Protein AF-A0A8S3DXM1-F1 (afdb_monomer_lite)

Foldseek 3Di:
DVVVVVVVVVVVCVVVVVLVVVCVVCVVPLLCLVVVVVVVVVVCVVCCCVPVCVVPPDDDPDDVVLVVVLVVLVVVLSVLLSVLSVLPDPSVLLVLLLVLLLVLLVVCCCVPVVDDDDPVSVVVNVVSVVVNVVVVVVRVVVLVVVVVVCVPDDPDPDPSVVSVVVSVVSSVVSSNSSSVSVVSVVD

pLDDT: mean 77.17, std 11.01, range [42.62, 92.31]

Secondary structure (DSSP, 8-state):
-HHHHHHHHHHHHHHHHHHHHHHHHHTT-GGGHHHHHHHHHHHHHHHHHHHTSGGGTS---S-HHHHHHHHHHHHHHHHHHHHHHTTT--HHHHHHHHHTHHHHHHHHHHHHS-PPPPHHHHHHHHHHHHHHHHHHHHHHHHHHHHHHHHTTT------HHHHHHHHHHHHHHHHHHHHHHHHHHH-

Sequence (187 aa):
MNRILHTVALIFIGCCSNVVFLELIIKPYPGSGNIVTFAQFVFIAIEGFINYYKWGSAQRNVPMKSYGVLVFMFFLVSVINNYALNFNIPMPLHMIFRSGSLIANLILGMILLKKRYSFRQIFSVVLITFGIILATYASSQSLNKQKETNKIRSNEMEPDFFKWLIGIGMLIFALLVSALMGIYQEK

Organism: NCBI:txid392030

InterPro domains:
  IPR013657 HUT1 [PF08449] (4-187)
  IPR013657 HUT1 [PTHR10778] (9-187)
  IPR037185 Multidrug transporter EmrE superfamily [SSF103481] (62-139)

Structure (mmCIF, N/CA/C/O backbone):
data_AF-A0A8S3DXM1-F1
#
_entry.id   AF-A0A8S3DXM1-F1
#
loop_
_atom_site.group_PDB
_atom_site.id
_atom_site.type_symbol
_atom_site.label_atom_id
_atom_site.label_alt_id
_atom_site.label_comp_id
_atom_site.label_asym_id
_atom_site.label_entity_id
_atom_site.label_seq_id
_atom_site.pdbx_PDB_ins_code
_atom_site.Cartn_x
_atom_site.Cartn_y
_atom_site.Cartn_z
_atom_site.occupancy
_atom_site.B_iso_or_equiv
_atom_site.auth_seq_id
_atom_site.auth_comp_id
_atom_site.auth_asym_id
_atom_site.auth_atom_id
_atom_site.pdbx_PDB_model_num
ATOM 1 N N . MET A 1 1 ? 5.088 -17.228 25.263 1.00 64.31 1 MET A N 1
ATOM 2 C CA . MET A 1 1 ? 6.041 -17.213 24.130 1.00 64.31 1 MET A CA 1
ATOM 3 C C . MET A 1 1 ? 5.554 -18.051 22.942 1.00 64.31 1 MET A C 1
ATOM 5 O O . MET A 1 1 ? 5.372 -17.476 21.878 1.00 64.31 1 MET A O 1
ATOM 9 N N . ASN A 1 2 ? 5.218 -19.341 23.112 1.00 81.38 2 ASN A N 1
ATOM 10 C CA . ASN A 1 2 ? 4.787 -20.221 22.000 1.00 81.38 2 ASN A CA 1
ATOM 11 C C . ASN A 1 2 ? 3.564 -19.735 21.200 1.00 81.38 2 ASN A C 1
ATOM 13 O O . ASN A 1 2 ? 3.558 -19.857 19.981 1.00 81.38 2 ASN A O 1
ATOM 17 N N . ARG A 1 3 ? 2.551 -19.130 21.840 1.00 86.44 3 ARG A N 1
ATOM 18 C CA . ARG A 1 3 ? 1.386 -18.583 21.114 1.00 86.44 3 ARG A CA 1
ATOM 19 C C . ARG A 1 3 ? 1.745 -17.417 20.189 1.00 86.44 3 ARG A C 1
ATOM 21 O O . ARG A 1 3 ? 1.203 -17.330 19.099 1.00 86.44 3 ARG A O 1
ATOM 28 N N . ILE A 1 4 ? 2.675 -16.555 20.605 1.00 89.00 4 ILE A N 1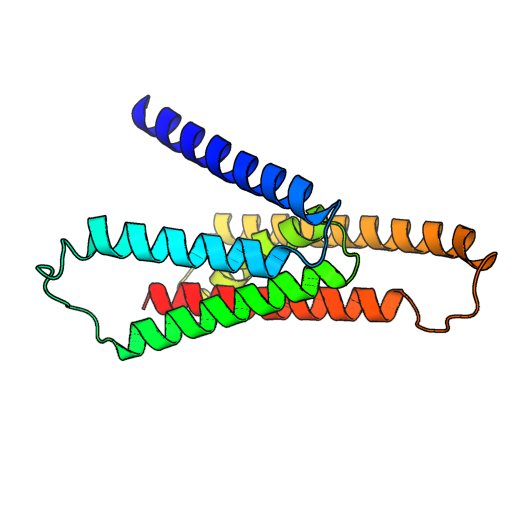
ATOM 29 C CA . ILE A 1 4 ? 3.108 -15.406 19.797 1.00 89.00 4 ILE A CA 1
ATOM 30 C C . ILE A 1 4 ? 3.872 -15.905 18.571 1.00 89.00 4 ILE A C 1
ATOM 32 O O . ILE A 1 4 ? 3.580 -15.476 17.461 1.00 89.00 4 ILE A O 1
ATOM 36 N N . LEU A 1 5 ? 4.788 -16.860 18.763 1.00 90.12 5 LEU A N 1
ATOM 37 C CA . LEU A 1 5 ? 5.536 -17.466 17.662 1.00 90.12 5 LEU A CA 1
ATOM 38 C C . LEU A 1 5 ? 4.597 -18.128 16.644 1.00 90.12 5 LEU A C 1
ATOM 40 O O . LEU A 1 5 ? 4.759 -17.926 15.446 1.00 90.12 5 LEU A O 1
ATOM 44 N N . HIS A 1 6 ? 3.582 -18.855 17.118 1.00 89.19 6 HIS A N 1
ATOM 45 C CA . HIS A 1 6 ? 2.606 -19.512 16.251 1.00 89.19 6 HIS A CA 1
ATOM 46 C C . HIS A 1 6 ? 1.772 -18.507 15.443 1.00 89.19 6 HIS A C 1
ATOM 48 O O . HIS A 1 6 ? 1.598 -18.677 14.239 1.00 89.19 6 HIS A O 1
ATOM 54 N N . THR A 1 7 ? 1.304 -17.422 16.070 1.00 90.12 7 THR A N 1
ATOM 55 C CA . THR A 1 7 ? 0.570 -16.358 15.369 1.00 90.12 7 THR A CA 1
ATOM 56 C C . THR A 1 7 ? 1.444 -15.660 14.330 1.00 90.12 7 THR A C 1
ATOM 58 O O . THR A 1 7 ? 1.002 -15.449 13.205 1.00 90.12 7 THR A O 1
ATOM 61 N N . VAL A 1 8 ? 2.695 -15.338 14.670 1.00 91.00 8 VAL A N 1
ATOM 62 C CA . VAL A 1 8 ? 3.632 -14.701 13.731 1.00 91.00 8 VAL A CA 1
ATOM 63 C C . VAL A 1 8 ? 3.934 -15.626 12.551 1.00 91.00 8 VAL A C 1
ATOM 65 O O . VAL A 1 8 ? 3.896 -15.173 11.409 1.00 91.00 8 VAL A O 1
ATOM 68 N N . ALA A 1 9 ? 4.164 -16.918 12.803 1.00 91.62 9 ALA A N 1
ATOM 69 C CA . ALA A 1 9 ? 4.409 -17.901 11.753 1.00 91.62 9 ALA A CA 1
ATOM 70 C C . ALA A 1 9 ? 3.208 -18.038 10.805 1.00 91.62 9 ALA A C 1
ATOM 72 O O . ALA A 1 9 ? 3.382 -17.972 9.591 1.00 91.62 9 ALA A O 1
ATOM 73 N N . LEU A 1 10 ? 1.987 -18.151 11.342 1.00 89.88 10 LEU A N 1
ATOM 74 C CA . LEU A 1 10 ? 0.766 -18.233 10.535 1.00 89.88 10 LEU A CA 1
ATOM 75 C C . LEU A 1 10 ? 0.549 -16.981 9.675 1.00 89.88 10 LEU A C 1
ATOM 77 O O . LEU A 1 10 ? 0.216 -17.105 8.498 1.00 89.88 10 LEU A O 1
ATOM 81 N N . ILE A 1 11 ? 0.772 -15.786 10.234 1.00 90.88 11 ILE A N 1
ATOM 82 C CA . ILE A 1 11 ? 0.647 -14.526 9.486 1.00 90.88 11 ILE A CA 1
ATOM 83 C C . ILE A 1 11 ? 1.680 -14.473 8.361 1.00 90.88 11 ILE A C 1
ATOM 85 O O . ILE A 1 11 ? 1.334 -14.145 7.229 1.00 90.88 11 ILE A O 1
ATOM 89 N N . PHE A 1 12 ? 2.939 -14.807 8.650 1.00 89.06 12 PHE A N 1
ATOM 90 C CA . PHE A 1 12 ? 4.006 -14.735 7.657 1.00 89.06 12 PHE A CA 1
ATOM 91 C C . PHE A 1 12 ? 3.769 -15.727 6.513 1.00 89.06 12 PHE A C 1
ATOM 93 O O . PHE A 1 12 ? 3.801 -15.343 5.347 1.00 89.06 12 PHE A O 1
ATOM 100 N N . ILE A 1 13 ? 3.431 -16.979 6.842 1.00 92.31 13 ILE A N 1
ATOM 101 C CA . ILE A 1 13 ? 3.120 -18.019 5.855 1.00 92.31 13 ILE A CA 1
ATOM 102 C C . ILE A 1 13 ? 1.906 -17.615 5.012 1.00 92.31 13 ILE A C 1
ATOM 104 O O . ILE A 1 13 ? 1.967 -17.707 3.786 1.00 92.31 13 ILE A O 1
ATOM 108 N N . GLY A 1 14 ? 0.829 -17.125 5.632 1.00 88.75 14 GLY A N 1
ATOM 109 C CA . GLY A 1 14 ? -0.379 -16.704 4.920 1.00 88.75 14 GLY A CA 1
ATOM 110 C C . GLY A 1 14 ? -0.136 -15.520 3.980 1.00 88.75 14 GLY A C 1
ATOM 111 O O . GLY A 1 14 ? -0.504 -15.575 2.806 1.00 88.75 14 GLY A O 1
ATOM 112 N N . CYS A 1 15 ? 0.534 -14.471 4.464 1.00 86.44 15 CYS A N 1
ATOM 113 C CA . CYS A 1 15 ? 0.845 -13.284 3.668 1.00 86.44 15 CYS A CA 1
ATOM 114 C C . CYS A 1 15 ? 1.780 -13.605 2.497 1.00 86.44 15 CYS A C 1
ATOM 116 O O . CYS A 1 15 ? 1.487 -13.220 1.365 1.00 86.44 15 CYS A O 1
ATOM 118 N N . CYS A 1 16 ? 2.877 -14.328 2.745 1.00 85.56 16 CYS A N 1
ATOM 119 C CA . CYS A 1 16 ? 3.830 -14.690 1.697 1.00 85.56 16 CYS A CA 1
ATOM 120 C C . CYS A 1 16 ? 3.200 -15.617 0.654 1.00 85.56 16 CYS A C 1
ATOM 122 O O . CYS A 1 16 ? 3.389 -15.396 -0.540 1.00 85.56 16 CYS A O 1
ATOM 124 N N . SER A 1 17 ? 2.403 -16.601 1.082 1.00 88.31 17 SER A N 1
ATOM 125 C CA . SER A 1 17 ? 1.718 -17.507 0.154 1.00 88.31 17 SER A CA 1
ATOM 126 C C . SER A 1 17 ? 0.752 -16.745 -0.750 1.00 88.31 17 SER A C 1
ATOM 128 O O . SER A 1 17 ? 0.805 -16.914 -1.964 1.00 88.31 17 SER A O 1
ATOM 130 N N . ASN A 1 18 ? -0.079 -15.856 -0.189 1.00 86.12 18 ASN A N 1
ATOM 131 C CA . ASN A 1 18 ? -1.023 -15.050 -0.970 1.00 86.12 18 ASN A CA 1
ATOM 132 C C . ASN A 1 18 ? -0.316 -14.243 -2.071 1.00 86.12 18 ASN A C 1
ATOM 134 O O . ASN A 1 18 ? -0.737 -14.245 -3.223 1.00 86.12 18 ASN A O 1
ATOM 138 N N . VAL A 1 19 ? 0.797 -13.596 -1.723 1.00 83.38 19 VAL A N 1
ATOM 139 C CA . VAL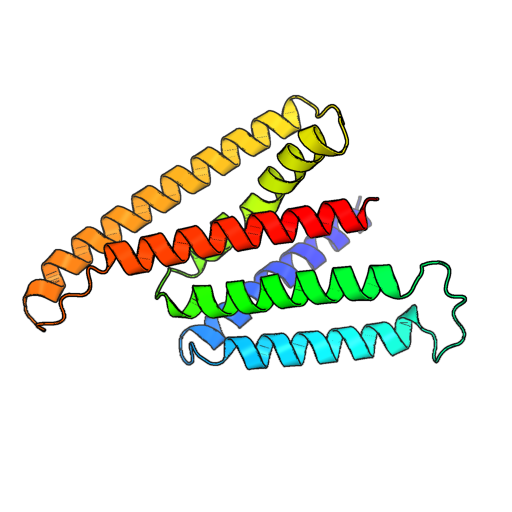 A 1 19 ? 1.595 -12.805 -2.666 1.00 83.38 19 VAL A CA 1
ATOM 140 C C . VAL A 1 19 ? 2.168 -13.668 -3.795 1.00 83.38 19 VAL A C 1
ATOM 142 O O . VAL A 1 19 ? 2.045 -13.294 -4.959 1.00 83.38 19 VAL A O 1
ATOM 145 N N . VAL A 1 20 ? 2.745 -14.827 -3.468 1.00 86.06 20 VAL A N 1
ATOM 146 C CA . VAL A 1 20 ? 3.319 -15.750 -4.462 1.00 86.06 20 VAL A CA 1
ATOM 147 C C . VAL A 1 20 ? 2.241 -16.291 -5.400 1.00 86.06 20 VAL A C 1
ATOM 149 O O . VAL A 1 20 ? 2.428 -16.289 -6.614 1.00 86.06 20 VAL A O 1
ATOM 152 N N . PHE A 1 21 ? 1.092 -16.712 -4.866 1.00 86.00 21 PHE A N 1
ATOM 153 C CA . PHE A 1 21 ? -0.029 -17.171 -5.689 1.00 86.00 21 PHE A CA 1
ATOM 154 C C . PHE A 1 21 ? -0.544 -16.069 -6.615 1.00 86.00 21 PHE A C 1
ATOM 156 O O . PHE A 1 21 ? -0.776 -16.318 -7.796 1.00 86.00 21 PHE A O 1
ATOM 163 N N . LEU A 1 22 ? -0.677 -14.846 -6.102 1.00 83.25 22 LEU A N 1
ATOM 164 C CA . LEU A 1 22 ? -1.118 -13.701 -6.887 1.00 83.25 22 LEU A CA 1
ATOM 165 C C . LEU A 1 22 ? -0.133 -13.388 -8.026 1.00 83.25 22 LEU A C 1
ATOM 167 O O . LEU A 1 22 ? -0.558 -13.183 -9.162 1.00 83.25 22 LEU A O 1
ATOM 171 N N . GLU A 1 23 ? 1.174 -13.431 -7.764 1.00 82.88 23 GLU A N 1
ATOM 172 C CA . GLU A 1 23 ? 2.199 -13.258 -8.798 1.00 82.88 23 GLU A CA 1
ATOM 173 C C . GLU A 1 23 ? 2.143 -14.365 -9.865 1.00 82.88 23 GLU A C 1
ATOM 175 O O . GLU A 1 23 ? 2.181 -14.067 -11.061 1.00 82.88 23 GLU A O 1
ATOM 180 N N . LEU A 1 24 ? 1.987 -15.629 -9.458 1.00 84.19 24 LEU A N 1
ATOM 181 C CA . LEU A 1 24 ? 1.879 -16.768 -10.377 1.00 84.19 24 LEU A CA 1
ATOM 182 C C . LEU A 1 24 ? 0.636 -16.709 -11.275 1.00 84.19 24 LEU A C 1
ATOM 184 O O . LEU A 1 24 ? 0.683 -17.218 -12.391 1.00 84.19 24 LEU A O 1
ATOM 188 N N . ILE A 1 25 ? -0.455 -16.091 -10.815 1.00 83.56 25 ILE A N 1
ATOM 189 C CA . ILE A 1 25 ? -1.699 -15.929 -11.586 1.00 83.56 25 ILE A CA 1
ATOM 190 C C . ILE A 1 25 ? -1.605 -14.742 -12.557 1.00 83.56 25 ILE A C 1
ATOM 192 O O . ILE A 1 25 ? -2.025 -14.846 -13.711 1.00 83.56 25 ILE A O 1
ATOM 196 N N . ILE A 1 26 ? -1.025 -13.622 -12.117 1.00 77.94 26 ILE A N 1
ATOM 197 C CA . ILE A 1 26 ? -0.940 -12.390 -12.918 1.00 77.94 26 ILE A CA 1
ATOM 198 C C . ILE A 1 26 ? 0.121 -12.497 -14.018 1.00 77.94 26 ILE A C 1
ATOM 200 O O . ILE A 1 26 ? -0.078 -11.957 -15.104 1.00 77.94 26 ILE A O 1
ATOM 204 N N . LYS A 1 27 ? 1.228 -13.209 -13.777 1.00 76.12 27 LYS A N 1
ATOM 205 C CA . LYS A 1 27 ? 2.318 -13.367 -14.753 1.00 76.12 27 LYS A CA 1
ATOM 206 C C . LYS A 1 27 ? 1.871 -13.970 -16.104 1.00 76.12 27 LYS A C 1
ATOM 208 O O . LYS A 1 27 ? 2.303 -13.442 -17.126 1.00 76.12 27 LYS A O 1
ATOM 213 N N . PRO A 1 28 ? 1.034 -15.028 -16.159 1.00 79.06 28 PRO A N 1
ATOM 214 C CA . PRO A 1 28 ? 0.489 -15.546 -17.416 1.00 79.06 28 PRO A CA 1
ATOM 215 C C . PRO A 1 28 ? -0.734 -14.766 -17.931 1.00 79.06 28 PRO A C 1
ATOM 217 O O . PRO A 1 28 ? -0.912 -14.667 -19.141 1.00 79.06 28 PRO A O 1
ATOM 220 N N . TYR A 1 29 ? -1.567 -14.203 -17.045 1.00 77.62 29 TYR A N 1
ATOM 221 C CA . TYR A 1 29 ? -2.807 -13.509 -17.418 1.00 77.62 29 TYR A CA 1
ATOM 222 C C . TYR A 1 29 ? -2.922 -12.146 -16.709 1.00 77.62 29 TYR A C 1
ATOM 224 O O . TYR A 1 29 ? -3.629 -12.038 -15.700 1.00 77.62 29 TYR A O 1
ATOM 232 N N . PRO A 1 30 ? -2.298 -11.072 -17.232 1.00 67.62 30 PRO A N 1
ATOM 233 C CA . PRO A 1 30 ? -2.259 -9.768 -16.558 1.00 67.62 30 PRO A CA 1
ATOM 234 C C . PRO A 1 30 ? -3.646 -9.125 -16.369 1.00 67.62 30 PRO A C 1
ATOM 236 O O . PRO A 1 30 ? -3.867 -8.395 -15.405 1.00 67.62 30 PRO A O 1
ATOM 239 N N . GLY A 1 31 ? -4.624 -9.459 -17.220 1.00 70.94 31 GLY A N 1
ATOM 240 C CA . GLY A 1 31 ? -6.011 -8.988 -17.093 1.00 70.94 31 GLY A CA 1
ATOM 241 C C . GLY A 1 31 ? -6.845 -9.686 -16.008 1.00 70.94 31 GLY A C 1
ATOM 242 O O . GLY A 1 31 ? -7.959 -9.251 -15.720 1.00 70.94 31 GLY A O 1
ATOM 243 N N . SER A 1 32 ? -6.338 -10.756 -15.388 1.00 77.12 32 SER A N 1
ATOM 244 C CA . SER A 1 32 ? -7.103 -11.562 -14.420 1.00 77.12 32 SER A CA 1
ATOM 245 C C . SER A 1 32 ? -7.249 -10.919 -13.033 1.00 77.12 32 SER A C 1
ATOM 247 O O . SER A 1 32 ? -8.112 -11.336 -12.258 1.00 77.12 32 SER A O 1
ATOM 249 N N . GLY A 1 33 ? -6.469 -9.874 -12.722 1.00 78.31 33 GLY A N 1
ATOM 250 C CA . GLY A 1 33 ? -6.443 -9.239 -11.397 1.00 78.31 33 GLY A CA 1
ATOM 251 C C . GLY A 1 33 ? -7.817 -8.780 -10.893 1.00 78.31 33 GLY A C 1
ATOM 252 O O . GLY A 1 33 ? -8.151 -9.002 -9.731 1.00 78.31 33 GLY A O 1
ATOM 253 N N . ASN A 1 34 ? -8.669 -8.245 -11.776 1.00 81.44 34 ASN A N 1
ATOM 254 C CA . ASN A 1 34 ? -10.026 -7.818 -11.412 1.00 81.44 34 ASN A CA 1
ATOM 255 C C . ASN A 1 34 ? -10.903 -8.984 -10.929 1.00 81.44 34 ASN A C 1
ATOM 257 O O . ASN A 1 34 ? -11.620 -8.847 -9.935 1.00 81.44 34 ASN A O 1
ATOM 261 N N . ILE A 1 35 ? -10.812 -10.141 -11.591 1.00 84.75 35 ILE A N 1
ATOM 262 C CA . ILE A 1 35 ? -11.579 -11.345 -11.240 1.00 84.75 35 ILE A CA 1
ATOM 263 C C . ILE A 1 35 ? -11.107 -11.885 -9.890 1.00 84.75 35 ILE A C 1
ATOM 265 O O . ILE A 1 35 ? -11.932 -12.216 -9.039 1.00 84.75 35 ILE A O 1
ATOM 269 N N . VAL A 1 36 ? -9.790 -11.904 -9.663 1.00 84.69 36 VAL A N 1
ATOM 270 C CA . VAL A 1 36 ? -9.205 -12.327 -8.382 1.00 84.69 36 VAL A CA 1
ATOM 271 C C . VAL A 1 36 ? -9.690 -11.426 -7.246 1.00 84.69 36 VAL A C 1
ATOM 273 O O . VAL A 1 36 ? -10.183 -11.928 -6.237 1.00 84.69 36 VAL A O 1
ATOM 276 N N . THR A 1 37 ? -9.633 -10.101 -7.415 1.00 84.25 37 THR A N 1
ATOM 277 C CA . THR A 1 37 ? -10.117 -9.166 -6.384 1.00 84.25 37 THR A CA 1
ATOM 278 C C . THR A 1 37 ? -11.617 -9.284 -6.138 1.00 84.25 37 THR A C 1
ATOM 280 O O . THR A 1 37 ? -12.059 -9.205 -4.994 1.00 84.25 37 THR A O 1
ATOM 283 N N . PHE A 1 38 ? -12.406 -9.530 -7.186 1.00 85.19 38 PHE A N 1
ATOM 284 C CA . PHE A 1 38 ? -13.841 -9.751 -7.052 1.00 85.19 38 PHE A CA 1
ATOM 285 C C . PHE A 1 38 ? -14.137 -11.019 -6.243 1.00 85.19 38 PHE A C 1
ATOM 287 O O . PHE A 1 38 ? -14.898 -10.967 -5.279 1.00 85.19 38 PHE A O 1
ATOM 294 N N . ALA A 1 39 ? -13.484 -12.136 -6.576 1.00 87.69 39 ALA A N 1
ATOM 295 C CA . ALA A 1 39 ? -13.616 -13.383 -5.830 1.00 87.69 39 ALA A CA 1
ATOM 296 C C . ALA A 1 39 ? -13.199 -13.210 -4.361 1.00 87.69 39 ALA A C 1
ATOM 298 O O . ALA A 1 39 ? -13.895 -13.679 -3.460 1.00 87.69 39 ALA A O 1
ATOM 299 N N . GLN A 1 40 ? -12.115 -12.469 -4.106 1.00 87.75 40 GLN A N 1
ATOM 300 C CA . GLN A 1 40 ? -11.673 -12.134 -2.754 1.00 87.75 40 GLN A CA 1
ATOM 301 C C . GLN A 1 40 ? -12.738 -11.336 -1.986 1.00 87.75 40 GLN A C 1
ATOM 303 O O . GLN A 1 40 ? -13.005 -11.638 -0.825 1.00 87.75 40 GLN A O 1
ATOM 308 N N . PHE A 1 41 ? -13.369 -10.340 -2.611 1.00 87.25 41 PHE A N 1
ATOM 309 C CA . PHE A 1 41 ? -14.426 -9.555 -1.968 1.00 87.25 41 PHE A CA 1
ATOM 310 C C . PHE A 1 41 ? -15.658 -10.390 -1.654 1.00 87.25 41 PHE A C 1
ATOM 312 O O . PHE A 1 41 ? -16.205 -10.258 -0.563 1.00 87.25 41 PHE A O 1
ATOM 319 N N . VAL A 1 42 ? -16.067 -11.268 -2.570 1.00 88.81 42 VAL A N 1
ATOM 320 C CA . VAL A 1 42 ? -17.186 -12.189 -2.341 1.00 88.81 42 VAL A CA 1
ATOM 321 C C . VAL A 1 42 ? -16.872 -13.124 -1.177 1.00 88.81 42 VAL A C 1
ATOM 323 O O . VAL A 1 42 ? -17.689 -13.261 -0.270 1.00 88.81 42 VAL A O 1
ATOM 326 N N . PHE A 1 43 ? -15.673 -13.707 -1.151 1.00 89.94 43 PHE A N 1
ATOM 327 C CA . PHE A 1 43 ? -15.255 -14.594 -0.070 1.00 89.94 43 PHE A CA 1
ATOM 328 C C . PHE A 1 43 ? -15.251 -13.879 1.290 1.00 89.94 43 PHE A C 1
ATOM 330 O O . PHE A 1 43 ? -15.858 -14.362 2.243 1.00 89.94 43 PHE A O 1
ATOM 337 N N . ILE A 1 44 ? -14.647 -12.687 1.367 1.00 87.62 44 ILE A N 1
ATOM 338 C CA . ILE A 1 44 ? -14.619 -11.876 2.594 1.00 87.62 44 ILE A CA 1
ATOM 339 C C . ILE A 1 44 ? -16.033 -11.457 3.014 1.00 87.62 44 ILE A C 1
ATOM 341 O O . ILE A 1 44 ? -16.332 -11.438 4.206 1.00 87.62 44 ILE A O 1
ATOM 345 N N . ALA A 1 45 ? -16.914 -11.130 2.066 1.00 86.00 45 ALA A N 1
ATOM 346 C CA . ALA A 1 45 ? -18.293 -10.759 2.364 1.00 86.00 45 ALA A CA 1
ATOM 347 C C . ALA A 1 45 ? -19.090 -11.935 2.947 1.00 86.00 45 ALA A C 1
ATOM 349 O O . ALA A 1 45 ? -19.817 -11.744 3.921 1.00 86.00 45 ALA A O 1
ATOM 350 N N . ILE A 1 46 ? -18.928 -13.143 2.397 1.00 87.00 46 ILE A N 1
ATOM 351 C CA . ILE A 1 46 ? -19.588 -14.359 2.892 1.00 87.00 46 ILE A CA 1
ATOM 352 C C . ILE A 1 46 ? -19.078 -14.711 4.294 1.00 87.00 46 ILE A C 1
ATOM 354 O O . ILE A 1 46 ? -19.879 -14.869 5.214 1.00 87.00 46 ILE A O 1
ATOM 358 N N . GLU A 1 47 ? -17.759 -14.763 4.482 1.00 86.31 47 GLU A N 1
ATOM 359 C CA . GLU A 1 47 ? -17.137 -15.009 5.791 1.00 86.31 47 GLU A CA 1
ATOM 360 C C . GLU A 1 47 ? -17.552 -13.955 6.826 1.00 86.31 47 GLU A C 1
ATOM 362 O O . GLU A 1 47 ? -17.939 -14.279 7.951 1.00 86.31 47 GLU A O 1
ATOM 367 N N . GLY A 1 48 ? -17.549 -12.678 6.432 1.00 82.50 48 GLY A N 1
ATOM 368 C CA . GLY A 1 48 ? -18.004 -11.567 7.262 1.00 82.50 48 GLY A CA 1
ATOM 369 C C . GLY A 1 48 ? -19.470 -11.704 7.677 1.00 82.50 48 GLY A C 1
ATOM 370 O O . GLY A 1 48 ? -19.822 -11.465 8.835 1.00 82.50 48 GLY A O 1
ATOM 371 N N . PHE A 1 49 ? -20.328 -12.138 6.754 1.00 81.56 49 PHE A N 1
ATOM 372 C CA . PHE A 1 49 ? -21.747 -12.352 7.012 1.00 81.56 49 PHE A CA 1
ATOM 373 C C . PHE A 1 49 ? -21.996 -13.523 7.974 1.00 81.56 49 PHE A C 1
ATOM 375 O O . PHE A 1 49 ? -22.781 -13.393 8.915 1.00 81.56 49 PHE A O 1
ATOM 382 N N . ILE A 1 50 ? -21.301 -14.647 7.789 1.00 81.81 50 ILE A N 1
ATOM 383 C CA . ILE A 1 50 ? -21.475 -15.843 8.623 1.00 81.81 50 ILE A CA 1
ATOM 384 C C . ILE A 1 50 ? -20.933 -15.598 10.038 1.00 81.81 50 ILE A C 1
ATOM 386 O O . ILE A 1 50 ? -21.654 -15.787 11.020 1.00 81.81 50 ILE A O 1
ATOM 390 N N . ASN A 1 51 ? -19.686 -15.131 10.155 1.00 77.81 51 ASN A N 1
ATOM 391 C CA . ASN A 1 51 ? -18.984 -15.072 11.438 1.00 77.81 51 ASN A CA 1
ATOM 392 C C . ASN A 1 51 ? -19.308 -13.822 12.266 1.00 77.81 51 ASN A C 1
ATOM 394 O O . ASN A 1 51 ? -19.505 -13.922 13.479 1.00 77.81 51 ASN A O 1
ATOM 398 N N . TYR A 1 52 ? -19.376 -12.642 11.641 1.00 72.62 52 TYR A N 1
ATOM 399 C CA . TYR A 1 52 ? -19.561 -11.383 12.374 1.00 72.62 52 TYR A CA 1
ATOM 400 C C . TYR A 1 52 ? -21.018 -10.947 12.443 1.00 72.62 52 TYR A C 1
ATOM 402 O O . TYR A 1 52 ? -21.461 -10.457 13.482 1.00 72.62 52 TYR A O 1
ATOM 410 N N . TYR A 1 53 ? -21.781 -11.139 11.364 1.00 66.06 53 TYR A N 1
ATOM 411 C CA . TYR A 1 53 ? -23.189 -10.750 11.354 1.00 66.06 53 TYR A CA 1
ATOM 412 C C . TYR A 1 53 ? -24.089 -11.773 12.069 1.00 66.06 53 TYR A C 1
ATOM 414 O O . TYR A 1 53 ? -25.228 -11.433 12.383 1.00 66.06 53 TYR A O 1
ATOM 422 N N . LYS A 1 54 ? -23.587 -12.987 12.384 1.00 68.69 54 LYS A N 1
ATOM 423 C CA . LYS A 1 54 ? -24.324 -14.088 13.046 1.00 68.69 54 LYS A CA 1
ATOM 424 C C . LYS A 1 54 ? -25.759 -14.203 12.515 1.00 68.69 54 LYS A C 1
ATOM 426 O O . LYS A 1 54 ? -26.722 -14.094 13.275 1.00 68.69 54 LYS A O 1
ATOM 431 N N . TRP A 1 55 ? -25.898 -14.317 11.193 1.00 63.34 55 TRP A N 1
ATOM 432 C CA . TRP A 1 55 ? -27.194 -14.390 10.499 1.00 63.34 55 TRP A CA 1
ATOM 433 C C . TRP A 1 55 ? -28.150 -13.193 10.697 1.00 63.34 55 TRP A C 1
ATOM 435 O O . TRP A 1 55 ? -29.336 -13.294 10.400 1.00 63.34 55 TRP A O 1
ATOM 445 N N . GLY A 1 56 ? -27.654 -12.044 11.159 1.00 61.16 56 GLY A N 1
ATOM 446 C CA . GLY A 1 56 ? -28.448 -10.833 11.393 1.00 61.16 56 GLY A CA 1
ATOM 447 C C . GLY A 1 56 ? -28.763 -10.530 12.854 1.00 61.16 56 GLY A C 1
ATOM 448 O O . GLY A 1 56 ? -29.440 -9.543 13.127 1.00 61.16 56 GLY A O 1
ATOM 449 N N . SER A 1 57 ? -28.248 -11.315 13.804 1.00 60.06 57 SER A N 1
ATOM 450 C CA . SER A 1 57 ? -28.503 -11.099 15.236 1.00 60.06 57 SER A CA 1
ATOM 451 C C . SER A 1 57 ? -27.573 -10.065 15.895 1.00 60.06 57 SER A C 1
ATOM 453 O O . SER A 1 57 ? -27.734 -9.768 17.081 1.00 60.06 57 SER A O 1
ATOM 455 N N . ALA A 1 58 ? -26.574 -9.535 15.182 1.00 66.25 58 ALA A N 1
ATOM 456 C CA . ALA A 1 58 ? -25.609 -8.591 15.743 1.00 66.25 58 ALA A CA 1
ATOM 457 C C . ALA A 1 58 ? -26.178 -7.158 15.828 1.00 66.25 58 ALA A C 1
ATOM 459 O O . ALA A 1 58 ? -26.569 -6.565 14.819 1.00 66.25 58 ALA A O 1
ATOM 460 N N . GLN A 1 59 ? -26.178 -6.569 17.031 1.00 57.25 59 GLN A N 1
ATOM 461 C CA . GLN A 1 59 ? -26.533 -5.161 17.237 1.00 57.25 59 GLN A CA 1
ATOM 462 C C . GLN A 1 59 ? -25.517 -4.245 16.541 1.00 57.25 59 GLN A C 1
ATOM 464 O O . GLN A 1 59 ? -24.317 -4.270 16.816 1.00 57.25 59 GLN A O 1
ATOM 469 N N . ARG A 1 60 ? -26.009 -3.421 15.616 1.00 58.56 60 ARG A N 1
ATOM 470 C CA . ARG A 1 60 ? -25.187 -2.554 14.770 1.00 58.56 60 ARG A CA 1
ATOM 471 C C . ARG A 1 60 ? -24.906 -1.225 15.482 1.00 58.56 60 ARG A C 1
ATOM 473 O O . ARG A 1 60 ? -25.759 -0.346 15.483 1.00 58.56 60 ARG A O 1
ATOM 480 N N . ASN A 1 61 ? -23.710 -1.086 16.059 1.00 62.22 61 ASN A N 1
ATOM 481 C CA . ASN A 1 61 ? -23.288 0.114 16.803 1.00 62.22 61 ASN A CA 1
ATOM 482 C C . ASN A 1 61 ? -22.712 1.238 15.911 1.00 62.22 61 ASN A C 1
ATOM 484 O O . ASN A 1 61 ? -22.627 2.384 16.334 1.00 62.22 61 ASN A O 1
ATOM 488 N N . VAL A 1 62 ? -22.317 0.928 14.668 1.00 66.12 62 VAL A N 1
ATOM 489 C CA . VAL A 1 62 ? -21.679 1.883 13.741 1.00 66.12 62 VAL A CA 1
ATOM 490 C C . VAL A 1 62 ? -22.635 2.214 12.579 1.00 66.12 62 VAL A C 1
ATOM 492 O O . VAL A 1 62 ? -23.238 1.299 12.006 1.00 66.12 62 VAL A O 1
ATOM 495 N N . PRO A 1 63 ? -22.810 3.496 12.204 1.00 72.12 63 PRO A N 1
ATOM 496 C CA . PRO A 1 63 ? -23.721 3.901 11.132 1.00 72.12 63 PRO A CA 1
ATOM 497 C C . PRO A 1 63 ? -23.299 3.357 9.756 1.00 72.12 63 PRO A C 1
ATOM 499 O O . PRO A 1 63 ? -22.131 3.420 9.375 1.00 72.12 63 PRO A O 1
ATOM 502 N N . MET A 1 64 ? -24.270 2.901 8.949 1.00 73.12 64 MET A N 1
ATOM 503 C CA . MET A 1 64 ? -24.012 2.312 7.618 1.00 73.12 64 MET A CA 1
ATOM 504 C C . MET A 1 64 ? -23.308 3.254 6.634 1.00 73.12 64 MET A C 1
ATOM 506 O O . MET A 1 64 ? -22.596 2.795 5.744 1.00 73.12 64 MET A O 1
ATOM 510 N N . LYS A 1 65 ? -23.462 4.571 6.807 1.00 75.19 65 LYS A N 1
ATOM 511 C CA . LYS A 1 65 ? -22.795 5.566 5.959 1.00 75.19 65 LYS A CA 1
ATOM 512 C C . LYS A 1 65 ? -21.266 5.468 6.061 1.00 75.19 65 LYS A C 1
ATOM 514 O O . LYS A 1 65 ? -20.597 5.579 5.040 1.00 75.19 65 LYS A O 1
ATOM 519 N N . SER A 1 66 ? -20.725 5.183 7.249 1.00 76.19 66 SER A N 1
ATOM 520 C CA . SER A 1 66 ? -19.277 5.038 7.451 1.00 76.19 66 SER A CA 1
ATOM 521 C C . SER A 1 66 ? -18.725 3.773 6.791 1.00 76.19 66 SER A C 1
ATOM 523 O O . SER A 1 66 ? -17.660 3.811 6.178 1.00 76.19 66 SER A O 1
ATOM 525 N N . TYR A 1 67 ? -19.480 2.670 6.822 1.00 79.56 67 TYR A N 1
ATOM 526 C CA . TYR A 1 67 ? -19.120 1.457 6.082 1.00 79.56 67 TYR A CA 1
ATOM 527 C C . TYR A 1 67 ? -19.126 1.682 4.570 1.00 79.56 67 TYR A C 1
ATOM 529 O O . TYR A 1 67 ? -18.210 1.231 3.890 1.00 79.56 67 TYR A O 1
ATOM 537 N N . GLY 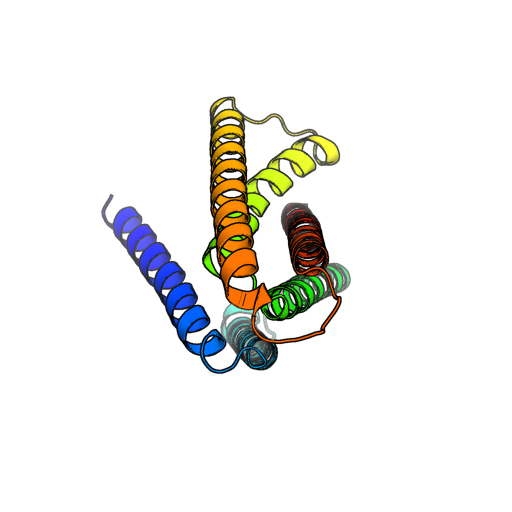A 1 68 ? -20.111 2.418 4.044 1.00 80.38 68 GLY A N 1
ATOM 538 C CA . GLY A 1 68 ? -20.172 2.751 2.619 1.00 80.38 68 GLY A CA 1
ATOM 539 C C . GLY A 1 68 ? -18.936 3.517 2.138 1.00 80.38 68 GLY A C 1
ATOM 540 O O . GLY A 1 68 ? -18.359 3.163 1.112 1.00 80.38 68 GLY A O 1
ATOM 541 N N . VAL A 1 69 ? -18.482 4.512 2.909 1.00 83.12 69 VAL A N 1
ATOM 542 C CA . VAL A 1 69 ? -17.256 5.270 2.599 1.00 83.12 69 VAL A CA 1
ATOM 543 C C . VAL A 1 69 ? -16.026 4.362 2.620 1.00 83.12 69 VAL A C 1
ATOM 545 O O . VAL A 1 69 ? -15.213 4.417 1.699 1.00 83.12 69 VAL A O 1
ATOM 548 N N . LEU A 1 70 ? -15.908 3.490 3.625 1.00 83.19 70 LEU A N 1
ATOM 549 C CA . LEU A 1 70 ? -14.777 2.573 3.742 1.00 83.19 70 LEU A CA 1
ATOM 550 C C . LEU A 1 70 ? -14.717 1.578 2.574 1.00 83.19 70 LEU A C 1
ATOM 552 O O . LEU A 1 70 ? -13.660 1.387 1.975 1.00 83.19 70 LEU A O 1
ATOM 556 N N . VAL A 1 71 ? -15.854 0.975 2.221 1.00 84.81 71 VAL A N 1
ATOM 557 C CA . VAL A 1 71 ? -15.953 0.040 1.091 1.00 84.81 71 VAL A CA 1
ATOM 558 C C . VAL A 1 71 ? -15.635 0.749 -0.223 1.00 84.81 71 VAL A C 1
ATOM 560 O O . VAL A 1 71 ? -14.902 0.201 -1.043 1.00 84.81 71 VAL A O 1
ATOM 563 N N . PHE A 1 72 ? -16.121 1.979 -0.412 1.00 86.56 72 PHE A N 1
ATOM 564 C CA . PHE A 1 72 ? -15.824 2.766 -1.608 1.00 86.56 72 PHE A CA 1
ATOM 565 C C . PHE A 1 72 ? -14.329 3.072 -1.742 1.00 86.56 72 PHE A C 1
ATOM 567 O O . PHE A 1 72 ? -13.748 2.850 -2.804 1.00 86.56 72 PHE A O 1
ATOM 574 N N . MET A 1 73 ? -13.680 3.534 -0.670 1.00 82.75 73 MET A N 1
ATOM 575 C CA . MET A 1 73 ? -12.238 3.785 -0.692 1.00 82.75 73 MET A CA 1
ATOM 576 C C . MET A 1 73 ? -11.442 2.495 -0.946 1.00 82.75 73 MET A C 1
ATOM 578 O O . MET A 1 73 ? -10.448 2.513 -1.672 1.00 82.75 73 MET A O 1
ATOM 582 N N . PHE A 1 74 ? -11.896 1.364 -0.400 1.00 84.38 74 PHE A N 1
ATOM 583 C CA . PHE A 1 74 ? -11.231 0.075 -0.578 1.00 84.38 74 PHE A CA 1
ATOM 584 C C . PHE A 1 74 ? -11.365 -0.448 -2.006 1.00 84.38 74 PHE A C 1
ATOM 586 O O . PHE A 1 74 ? -10.393 -0.930 -2.597 1.00 84.38 74 PHE A O 1
ATOM 593 N N . PHE A 1 75 ? -12.551 -0.284 -2.588 1.00 84.94 75 PHE A N 1
ATOM 594 C CA . PHE A 1 75 ? -12.802 -0.553 -3.994 1.00 84.94 75 PHE A CA 1
ATOM 595 C C . PHE A 1 75 ? -11.920 0.325 -4.885 1.00 84.94 75 PHE A C 1
ATOM 597 O O . PHE A 1 75 ? -11.236 -0.200 -5.760 1.00 84.94 75 PHE A O 1
ATOM 604 N N . LEU A 1 76 ? -11.853 1.632 -4.615 1.00 85.94 76 LEU A N 1
ATOM 605 C CA . LEU A 1 76 ? -11.030 2.572 -5.375 1.00 85.94 76 LEU A CA 1
ATOM 606 C C . LEU A 1 76 ? -9.550 2.164 -5.366 1.00 85.94 76 LEU A C 1
ATOM 608 O O . LEU A 1 76 ? -8.933 2.058 -6.424 1.00 85.94 76 LEU A O 1
ATOM 612 N N . VAL A 1 77 ? -8.992 1.861 -4.189 1.00 84.00 77 VAL A N 1
ATOM 613 C CA . VAL A 1 77 ? -7.609 1.375 -4.061 1.00 84.00 77 VAL A CA 1
ATOM 614 C C . VAL A 1 77 ? -7.399 0.068 -4.815 1.00 84.00 77 VAL A C 1
ATOM 616 O O . VAL A 1 77 ? -6.358 -0.112 -5.442 1.00 84.00 77 VAL A O 1
ATOM 619 N N . SER A 1 78 ? -8.367 -0.844 -4.784 1.00 82.06 78 SER A N 1
ATOM 620 C CA . SER A 1 78 ? -8.253 -2.134 -5.469 1.00 82.06 78 SER A CA 1
ATOM 621 C C . SER A 1 78 ? -8.301 -1.985 -6.988 1.00 82.06 78 SER A C 1
ATOM 623 O O . SER A 1 78 ? -7.482 -2.582 -7.679 1.00 82.06 78 SER A O 1
ATOM 625 N N . VAL A 1 79 ? -9.171 -1.114 -7.507 1.00 81.81 79 VAL A N 1
ATOM 626 C CA . VAL A 1 79 ? -9.231 -0.778 -8.935 1.00 81.81 79 VAL A CA 1
ATOM 627 C C . VAL A 1 79 ? -7.924 -0.133 -9.392 1.00 81.81 79 VAL A C 1
ATOM 629 O O . VAL A 1 79 ? -7.331 -0.597 -10.361 1.00 81.81 79 VAL A O 1
ATOM 632 N N . ILE A 1 80 ? -7.425 0.883 -8.680 1.00 81.25 80 ILE A N 1
ATOM 633 C CA . ILE A 1 80 ? -6.166 1.557 -9.044 1.00 81.25 80 ILE A CA 1
ATOM 634 C C . ILE A 1 80 ? -4.990 0.578 -8.990 1.00 81.25 80 ILE A C 1
ATOM 636 O O . ILE A 1 80 ? -4.157 0.573 -9.892 1.00 81.25 80 ILE A O 1
ATOM 640 N N . ASN A 1 81 ? -4.933 -0.286 -7.972 1.00 80.06 81 ASN A N 1
ATOM 641 C CA . ASN A 1 81 ? -3.890 -1.304 -7.878 1.00 80.06 81 ASN A CA 1
ATOM 642 C C . ASN A 1 81 ? -3.960 -2.309 -9.030 1.00 80.06 81 ASN A C 1
ATOM 644 O O . ASN A 1 81 ? -2.917 -2.631 -9.587 1.00 80.06 81 ASN A O 1
ATOM 648 N N . ASN A 1 82 ? -5.153 -2.757 -9.424 1.00 77.19 82 ASN A N 1
ATOM 649 C CA . ASN A 1 82 ? -5.318 -3.655 -10.566 1.00 77.19 82 ASN A CA 1
ATOM 650 C C . ASN A 1 82 ? -4.952 -2.982 -11.894 1.00 77.19 82 ASN A C 1
ATOM 652 O O . ASN A 1 82 ? -4.370 -3.618 -12.770 1.00 77.19 82 ASN A O 1
ATOM 656 N N . TYR A 1 83 ? -5.239 -1.688 -12.043 1.00 76.12 83 TYR A N 1
ATOM 657 C CA . TYR A 1 83 ? -4.785 -0.924 -13.201 1.00 76.12 83 TYR A CA 1
ATOM 658 C C . TYR A 1 83 ? -3.266 -0.764 -13.216 1.00 76.12 83 TYR A C 1
ATOM 660 O O . TYR A 1 83 ? -2.669 -0.952 -14.270 1.00 76.12 83 TYR A O 1
ATOM 668 N N . ALA A 1 84 ? -2.626 -0.506 -12.070 1.00 69.62 84 ALA A N 1
ATOM 669 C CA . ALA A 1 84 ? -1.172 -0.362 -11.968 1.00 69.62 84 ALA A CA 1
ATOM 670 C C . ALA A 1 84 ? -0.406 -1.619 -12.433 1.00 69.62 84 ALA A C 1
ATOM 672 O O . ALA A 1 84 ? 0.697 -1.501 -12.964 1.00 69.62 84 ALA A O 1
ATOM 673 N N . LEU A 1 85 ? -1.007 -2.808 -12.308 1.00 65.44 85 LEU A N 1
ATOM 674 C CA . LEU A 1 85 ? -0.452 -4.074 -12.807 1.00 65.44 85 LEU A CA 1
ATOM 675 C C . LEU A 1 85 ? -0.363 -4.144 -14.339 1.00 65.44 85 LEU A C 1
ATOM 677 O O . LEU A 1 85 ? 0.527 -4.805 -14.867 1.00 65.44 85 LEU A O 1
ATOM 681 N N . ASN A 1 86 ? -1.231 -3.428 -15.062 1.00 64.31 86 ASN A N 1
ATOM 682 C CA . ASN A 1 86 ? -1.203 -3.382 -16.528 1.00 64.31 86 ASN A CA 1
ATOM 683 C C . ASN A 1 86 ? -0.067 -2.507 -17.089 1.00 64.31 86 ASN A C 1
ATOM 685 O O . ASN A 1 86 ? 0.195 -2.544 -18.288 1.00 64.31 86 ASN A O 1
ATOM 689 N N . PHE A 1 87 ? 0.644 -1.745 -16.249 1.00 60.81 87 PHE A N 1
ATOM 690 C CA . PHE A 1 87 ? 1.728 -0.853 -16.684 1.00 60.81 87 PHE A CA 1
ATOM 691 C C . PHE A 1 87 ? 3.101 -1.542 -16.791 1.00 60.81 87 PHE A C 1
ATOM 693 O O . PHE A 1 87 ? 4.121 -0.857 -16.814 1.00 60.81 87 PHE A O 1
ATOM 700 N N . ASN A 1 88 ? 3.152 -2.883 -16.873 1.00 57.38 88 ASN A N 1
ATOM 701 C CA . ASN A 1 88 ? 4.395 -3.672 -16.973 1.00 57.38 88 ASN A CA 1
ATOM 702 C C . ASN A 1 88 ? 5.435 -3.329 -15.885 1.00 57.38 88 ASN A C 1
ATOM 704 O O . ASN A 1 88 ? 6.646 -3.449 -16.076 1.00 57.38 88 ASN A O 1
ATOM 708 N N . ILE A 1 89 ? 4.964 -2.894 -14.715 1.00 62.19 89 ILE A N 1
ATOM 709 C CA . ILE A 1 89 ? 5.821 -2.649 -13.559 1.00 62.19 89 ILE A CA 1
ATOM 710 C C . ILE A 1 89 ? 6.166 -4.002 -12.921 1.00 62.19 89 ILE A C 1
ATOM 712 O O . ILE A 1 89 ? 5.273 -4.838 -12.766 1.00 62.19 89 ILE A O 1
ATOM 716 N N . PRO A 1 90 ? 7.424 -4.235 -12.495 1.00 62.41 90 PRO A N 1
ATOM 717 C CA . PRO A 1 90 ? 7.765 -5.435 -11.746 1.00 62.41 90 PRO A CA 1
ATOM 718 C C . PRO A 1 90 ? 6.883 -5.559 -10.497 1.00 62.41 90 PRO A C 1
ATOM 720 O O . PRO A 1 90 ? 6.852 -4.651 -9.664 1.00 62.41 90 PRO A O 1
ATOM 723 N N . MET A 1 91 ? 6.222 -6.705 -10.326 1.00 63.75 91 MET A N 1
ATOM 724 C CA . MET A 1 91 ? 5.442 -7.036 -9.123 1.00 63.75 91 MET A CA 1
ATOM 725 C C . MET A 1 91 ? 6.180 -6.740 -7.801 1.00 63.75 91 MET A C 1
ATOM 727 O O . MET A 1 91 ? 5.563 -6.186 -6.888 1.00 63.75 91 MET A O 1
ATOM 731 N N . PRO A 1 92 ? 7.500 -6.989 -7.679 1.00 64.31 92 PRO A N 1
ATOM 732 C CA . PRO A 1 92 ? 8.250 -6.613 -6.482 1.00 64.31 92 PRO A CA 1
ATOM 733 C C . PRO A 1 92 ? 8.276 -5.101 -6.206 1.00 64.31 92 PRO A C 1
ATOM 735 O O . PRO A 1 92 ? 8.212 -4.691 -5.050 1.00 64.31 92 PRO A O 1
ATOM 738 N N . LEU A 1 93 ? 8.321 -4.254 -7.242 1.00 69.44 93 LEU A N 1
ATOM 739 C CA . LEU A 1 93 ? 8.281 -2.796 -7.078 1.00 69.44 93 LEU A CA 1
ATOM 740 C C . LEU A 1 93 ? 6.912 -2.352 -6.549 1.00 69.44 93 LEU A C 1
ATOM 742 O O . LEU A 1 93 ? 6.847 -1.539 -5.628 1.00 69.44 93 LEU A O 1
ATOM 746 N N . HIS A 1 94 ? 5.825 -2.947 -7.052 1.00 71.38 94 HIS A N 1
ATOM 747 C CA . HIS A 1 94 ? 4.473 -2.739 -6.516 1.00 71.38 94 HIS A CA 1
ATOM 748 C C . HIS A 1 94 ? 4.398 -3.070 -5.018 1.00 71.38 94 HIS A C 1
ATOM 750 O O . HIS A 1 94 ? 3.903 -2.263 -4.232 1.00 71.38 94 HIS A O 1
ATOM 756 N N . MET A 1 95 ? 4.970 -4.203 -4.595 1.00 71.31 95 MET A N 1
ATOM 757 C CA . MET A 1 95 ? 4.996 -4.620 -3.185 1.00 71.31 95 MET A CA 1
ATOM 758 C C . MET A 1 95 ? 5.816 -3.684 -2.288 1.00 71.31 95 MET A C 1
ATOM 760 O O . MET A 1 95 ? 5.413 -3.402 -1.154 1.00 71.31 95 MET A O 1
ATOM 764 N N . ILE A 1 96 ? 6.944 -3.176 -2.791 1.00 76.94 96 ILE A N 1
ATOM 765 C CA . ILE A 1 96 ? 7.777 -2.193 -2.087 1.00 76.94 96 ILE A CA 1
ATOM 766 C C . ILE A 1 96 ? 6.982 -0.903 -1.854 1.00 76.94 96 ILE A C 1
ATOM 768 O O . ILE A 1 96 ? 6.910 -0.420 -0.722 1.00 76.94 96 ILE A O 1
ATOM 772 N N . PHE A 1 97 ? 6.303 -0.397 -2.887 1.00 75.50 97 PHE A N 1
ATOM 773 C CA . PHE A 1 97 ? 5.438 0.775 -2.754 1.00 75.50 97 PHE A CA 1
ATOM 774 C C . PHE A 1 97 ? 4.255 0.507 -1.818 1.00 75.50 97 PHE A C 1
ATOM 776 O O . PHE A 1 97 ? 4.031 1.300 -0.909 1.00 75.50 97 PHE A O 1
ATOM 783 N N . ARG A 1 98 ? 3.557 -0.632 -1.944 1.00 75.00 98 ARG A N 1
ATOM 784 C CA . ARG A 1 98 ? 2.451 -1.049 -1.056 1.00 75.00 98 ARG A CA 1
ATOM 785 C C . ARG A 1 98 ? 2.841 -1.027 0.425 1.00 75.00 98 ARG A C 1
ATOM 787 O O . ARG A 1 98 ? 2.066 -0.564 1.267 1.00 75.00 98 ARG A O 1
ATOM 794 N N . SER A 1 99 ? 4.058 -1.468 0.733 1.00 77.81 99 SER A N 1
ATOM 795 C CA . SER A 1 99 ? 4.629 -1.436 2.087 1.00 77.81 99 SER A CA 1
ATOM 796 C C . SER A 1 99 ? 4.869 -0.004 2.600 1.00 77.81 99 SER A C 1
ATOM 798 O O . SER A 1 99 ? 4.857 0.235 3.806 1.00 77.81 99 SER A O 1
ATOM 800 N N . GLY A 1 100 ? 4.994 0.976 1.700 1.00 78.75 100 GLY A N 1
ATOM 801 C CA . GLY A 1 100 ? 5.068 2.408 2.002 1.00 78.75 100 GLY A CA 1
ATOM 802 C C . GLY A 1 100 ? 3.765 3.029 2.525 1.00 78.75 100 GLY A C 1
ATOM 803 O O . GLY A 1 100 ? 3.794 4.139 3.054 1.00 78.75 100 GLY A O 1
ATOM 804 N N . SER A 1 101 ? 2.627 2.326 2.472 1.00 81.38 101 SER A N 1
ATOM 805 C CA . SER A 1 101 ? 1.364 2.810 3.064 1.00 81.38 101 SER A CA 1
ATOM 806 C C . SER A 1 101 ? 1.480 3.047 4.575 1.00 81.38 101 SER A C 1
ATOM 808 O O . SER A 1 101 ? 0.821 3.935 5.112 1.00 81.38 101 SER A O 1
ATOM 810 N N . LEU A 1 102 ? 2.374 2.320 5.257 1.00 79.44 102 LEU A N 1
ATOM 811 C CA . LEU A 1 102 ? 2.728 2.541 6.664 1.00 79.44 102 LEU A CA 1
ATOM 812 C C . LEU A 1 102 ? 3.328 3.934 6.896 1.00 79.44 102 LEU A C 1
ATOM 814 O O . LEU A 1 102 ? 2.981 4.601 7.870 1.00 79.44 102 LEU A O 1
ATOM 818 N N . ILE A 1 103 ? 4.194 4.390 5.986 1.00 82.38 103 ILE A N 1
ATOM 819 C CA . ILE A 1 103 ? 4.794 5.729 6.032 1.00 82.38 103 ILE A CA 1
ATOM 820 C C . ILE A 1 103 ? 3.711 6.787 5.841 1.00 82.38 103 ILE A C 1
ATOM 822 O O . ILE A 1 103 ? 3.613 7.721 6.635 1.00 82.38 103 ILE A O 1
ATOM 826 N N . ALA A 1 104 ? 2.886 6.624 4.803 1.00 83.38 104 ALA A N 1
ATOM 827 C CA . ALA A 1 104 ? 1.807 7.554 4.495 1.00 83.38 104 ALA A CA 1
ATOM 828 C C . ALA A 1 104 ? 0.819 7.666 5.668 1.00 83.38 104 ALA A C 1
ATOM 830 O O . ALA A 1 104 ? 0.481 8.773 6.073 1.00 83.38 104 ALA A O 1
ATOM 831 N N . ASN A 1 105 ? 0.443 6.540 6.282 1.00 84.69 105 ASN A N 1
ATOM 832 C CA . ASN A 1 105 ? -0.380 6.505 7.493 1.00 84.69 105 ASN A CA 1
ATOM 833 C C . ASN A 1 105 ? 0.245 7.277 8.656 1.00 84.69 105 ASN A C 1
ATOM 835 O O . ASN A 1 105 ? -0.438 8.056 9.314 1.00 84.69 105 ASN A O 1
ATOM 839 N N . LEU A 1 106 ? 1.543 7.088 8.905 1.00 83.88 106 LEU A N 1
ATOM 840 C CA . LEU A 1 106 ? 2.241 7.769 9.993 1.00 83.88 106 LEU A CA 1
ATOM 841 C C . LEU A 1 106 ? 2.307 9.286 9.769 1.00 83.88 106 LEU A C 1
ATOM 843 O O . LEU A 1 106 ? 2.043 10.057 10.690 1.00 83.88 106 LEU A O 1
ATOM 847 N N . ILE A 1 107 ? 2.621 9.721 8.547 1.00 84.06 107 ILE A N 1
ATOM 848 C CA . ILE A 1 107 ? 2.690 11.145 8.191 1.00 84.06 107 ILE A CA 1
ATOM 849 C C . ILE A 1 107 ? 1.301 11.785 8.266 1.00 84.06 107 ILE A C 1
ATOM 851 O O . ILE A 1 107 ? 1.129 12.808 8.930 1.00 84.06 107 ILE A O 1
ATOM 855 N N . LEU A 1 108 ? 0.292 11.182 7.630 1.00 82.69 108 LEU A N 1
ATOM 856 C CA . LEU A 1 108 ? -1.069 11.716 7.656 1.00 82.69 108 LEU A CA 1
ATOM 857 C C . LEU A 1 108 ? -1.660 11.676 9.072 1.00 82.69 108 LEU A C 1
ATOM 859 O O . LEU A 1 108 ? -2.351 12.614 9.453 1.00 82.69 108 LEU A O 1
ATOM 863 N N . GLY A 1 109 ? -1.356 10.661 9.883 1.00 83.00 109 GLY A N 1
ATOM 864 C CA . GLY A 1 109 ? -1.754 10.608 11.290 1.00 83.00 109 GLY A CA 1
ATOM 865 C C . GLY A 1 109 ? -1.081 11.694 12.140 1.00 83.00 109 GLY A C 1
ATOM 866 O O . GLY A 1 109 ? -1.698 12.248 13.051 1.00 83.00 109 GLY A O 1
ATOM 867 N N . MET A 1 110 ? 0.148 12.095 11.805 1.00 83.06 110 MET A N 1
ATOM 868 C CA . MET A 1 110 ? 0.816 13.226 12.457 1.00 83.06 110 MET A CA 1
ATOM 869 C C . MET A 1 110 ? 0.153 14.560 12.096 1.00 83.06 110 MET A C 1
ATOM 871 O O . MET A 1 110 ? -0.040 15.400 12.971 1.00 83.06 110 MET A O 1
ATOM 875 N N . ILE A 1 111 ? -0.233 14.743 10.830 1.00 83.00 111 ILE A N 1
ATOM 876 C CA . ILE A 1 111 ? -0.846 15.986 10.336 1.00 83.00 111 ILE A CA 1
ATOM 877 C C . ILE A 1 111 ? -2.315 16.104 10.775 1.00 83.00 111 ILE A C 1
ATOM 879 O O . ILE A 1 111 ? -2.718 17.135 11.311 1.00 83.00 111 ILE A O 1
ATOM 883 N N . LEU A 1 112 ? -3.118 15.056 10.562 1.00 81.88 112 LEU A N 1
ATOM 884 C CA . LEU A 1 112 ? -4.571 15.065 10.772 1.00 81.88 112 LEU A CA 1
ATOM 885 C C . LEU A 1 112 ? -4.969 14.758 12.219 1.00 81.88 112 LEU A C 1
ATOM 887 O O . LEU A 1 112 ? -5.868 15.405 12.751 1.00 81.88 112 LEU A O 1
ATOM 891 N N . LEU A 1 113 ? -4.314 13.784 12.864 1.00 80.00 113 LEU A N 1
ATOM 892 C CA . LEU A 1 113 ? -4.621 13.372 14.243 1.00 80.00 113 LEU A CA 1
ATOM 893 C C . LEU A 1 113 ? -3.718 14.060 15.284 1.00 80.00 113 LEU A C 1
ATOM 895 O O . LEU A 1 113 ? -3.918 13.855 16.481 1.00 80.00 113 LEU A O 1
ATOM 899 N N . LYS A 1 114 ? -2.731 14.871 14.859 1.00 79.69 114 LYS A N 1
ATOM 900 C CA . LYS A 1 114 ? -1.746 15.558 15.726 1.00 79.69 114 LYS A CA 1
ATOM 901 C C . LYS A 1 114 ? -1.051 14.629 16.735 1.00 79.69 114 LYS A C 1
ATOM 903 O O . LYS A 1 114 ? -0.625 15.066 17.807 1.00 79.69 114 LYS A O 1
ATOM 908 N N . LYS A 1 115 ? -0.922 13.337 16.410 1.00 76.69 115 LYS A N 1
ATOM 909 C CA . LYS A 1 115 ? -0.262 12.354 17.279 1.00 76.69 115 LYS A CA 1
ATOM 910 C C . LYS A 1 115 ? 1.255 12.528 17.248 1.00 76.69 115 LYS A C 1
ATOM 912 O O . LYS A 1 115 ? 1.843 12.816 16.207 1.00 76.69 115 LYS A O 1
ATOM 917 N N . ARG A 1 116 ? 1.899 12.327 18.402 1.00 75.94 116 ARG A N 1
ATOM 918 C CA . ARG A 1 116 ? 3.364 12.284 18.511 1.00 75.94 116 ARG A CA 1
ATOM 919 C C . ARG A 1 116 ? 3.845 10.851 18.310 1.00 75.94 116 ARG A C 1
ATOM 921 O O . ARG A 1 116 ? 3.392 9.948 19.008 1.00 75.94 116 ARG A O 1
ATOM 928 N N . TYR A 1 117 ? 4.774 10.666 17.379 1.00 79.56 117 TYR A N 1
ATOM 929 C CA . TYR A 1 117 ? 5.383 9.373 17.076 1.00 79.56 117 TYR A CA 1
ATOM 930 C C . TYR A 1 117 ? 6.765 9.261 17.727 1.00 79.56 117 TYR A C 1
ATOM 932 O O . TYR A 1 117 ? 7.471 10.253 17.903 1.00 79.56 117 TYR A O 1
ATOM 940 N N . SER A 1 118 ? 7.150 8.043 18.105 1.00 85.38 118 SER A N 1
ATOM 941 C CA . SER A 1 118 ? 8.451 7.749 18.712 1.00 85.38 118 SER A CA 1
ATOM 942 C C . SER A 1 118 ? 9.580 7.846 17.681 1.00 85.38 118 SER A C 1
ATOM 944 O O . SER A 1 118 ? 9.395 7.502 16.511 1.00 85.38 118 SER A O 1
ATOM 946 N N . PHE A 1 119 ? 10.788 8.203 18.128 1.00 83.31 119 PHE A N 1
ATOM 947 C CA . PHE A 1 119 ? 11.997 8.228 17.293 1.00 83.31 119 PHE A CA 1
ATOM 948 C C . PHE A 1 119 ? 12.231 6.921 16.518 1.00 83.31 119 PHE A C 1
ATOM 950 O O . PHE A 1 119 ? 12.643 6.959 15.362 1.00 83.31 119 PHE A O 1
ATOM 957 N N . ARG A 1 120 ? 11.899 5.759 17.103 1.00 85.25 120 ARG A N 1
ATOM 958 C CA . ARG A 1 120 ? 12.030 4.452 16.426 1.00 85.25 120 ARG A CA 1
ATOM 959 C C . ARG A 1 120 ? 11.122 4.326 15.196 1.00 85.25 120 ARG A C 1
ATOM 961 O O . ARG A 1 120 ? 11.502 3.702 14.207 1.00 85.25 120 ARG A O 1
ATOM 968 N N . GLN A 1 121 ? 9.933 4.923 15.249 1.00 82.00 121 GLN A N 1
ATOM 969 C CA . GLN A 1 121 ? 8.970 4.884 14.147 1.00 82.00 121 GLN A CA 1
ATOM 970 C C . GLN A 1 121 ? 9.435 5.784 12.997 1.00 82.00 121 GLN A C 1
ATOM 972 O O . GLN A 1 121 ? 9.418 5.358 11.847 1.00 82.00 121 GLN A O 1
ATOM 977 N N . ILE A 1 122 ? 9.947 6.977 13.316 1.00 82.94 122 ILE A N 1
ATOM 978 C CA . ILE A 1 122 ? 10.537 7.892 12.327 1.00 82.94 122 ILE A CA 1
ATOM 979 C C . ILE A 1 122 ? 11.759 7.250 11.658 1.00 82.94 122 ILE A C 1
ATOM 981 O O . ILE A 1 122 ? 11.873 7.269 10.436 1.00 82.94 122 ILE A O 1
ATOM 985 N N . PHE A 1 123 ? 12.636 6.608 12.433 1.00 86.56 123 PHE A N 1
ATOM 986 C CA . PHE A 1 123 ? 13.796 5.901 11.885 1.00 86.56 123 PHE A CA 1
ATOM 987 C C . PHE A 1 123 ? 13.394 4.774 10.918 1.00 86.56 123 PHE A C 1
ATOM 989 O O . PHE A 1 123 ? 13.971 4.640 9.841 1.00 86.56 123 PHE A O 1
ATOM 996 N N . SER A 1 124 ? 12.350 4.011 11.257 1.00 83.06 124 SER A N 1
ATOM 997 C CA . SER A 1 124 ? 11.816 2.954 10.384 1.00 83.06 124 SER A CA 1
ATOM 998 C C . SER A 1 124 ? 11.286 3.520 9.060 1.00 83.06 124 SER A C 1
ATOM 1000 O O . SER A 1 124 ? 11.538 2.955 7.998 1.00 83.06 124 SER A O 1
ATOM 1002 N N . VAL A 1 125 ? 10.602 4.668 9.104 1.00 81.94 125 VAL A N 1
ATOM 1003 C CA . VAL A 1 125 ? 10.106 5.371 7.909 1.00 81.94 125 VAL A CA 1
ATOM 1004 C C . VAL A 1 125 ? 11.248 5.825 6.996 1.00 81.94 125 VAL A C 1
ATOM 1006 O O . VAL A 1 125 ? 11.157 5.671 5.776 1.00 81.94 125 VAL A O 1
ATOM 1009 N N . VAL A 1 126 ? 12.334 6.350 7.568 1.00 85.44 126 VAL A N 1
ATOM 1010 C CA . VAL A 1 126 ? 13.520 6.756 6.799 1.00 85.44 126 VAL A CA 1
ATOM 1011 C C . VAL A 1 126 ? 14.153 5.547 6.107 1.00 85.44 126 VAL A C 1
ATOM 1013 O O . VAL A 1 126 ? 14.441 5.614 4.912 1.00 85.44 126 VAL A O 1
ATOM 1016 N N . LEU A 1 127 ? 14.298 4.424 6.818 1.00 85.50 127 LEU A N 1
ATOM 1017 C CA . LEU A 1 127 ? 14.867 3.191 6.267 1.00 85.50 127 LEU A CA 1
ATOM 1018 C C . LEU A 1 127 ? 14.042 2.653 5.084 1.00 85.50 127 LEU A C 1
ATOM 1020 O O . LEU A 1 127 ? 14.600 2.283 4.053 1.00 85.50 127 LEU A O 1
ATOM 1024 N N . ILE A 1 128 ? 12.711 2.646 5.209 1.00 82.56 128 ILE A N 1
ATOM 1025 C CA . ILE A 1 128 ? 11.816 2.189 4.137 1.00 82.56 128 ILE A CA 1
ATOM 1026 C C . ILE A 1 128 ? 11.881 3.149 2.942 1.00 82.56 128 ILE A C 1
ATOM 1028 O O . ILE A 1 128 ? 11.998 2.690 1.809 1.00 82.56 128 ILE A O 1
ATOM 1032 N N . THR A 1 129 ? 11.871 4.467 3.174 1.00 82.62 129 THR A N 1
ATOM 1033 C CA . THR A 1 129 ? 12.029 5.471 2.103 1.00 82.62 129 THR A CA 1
ATOM 1034 C C . THR A 1 129 ? 13.330 5.247 1.330 1.00 82.62 129 THR A C 1
ATOM 1036 O O . THR A 1 129 ? 13.329 5.252 0.101 1.00 82.62 129 THR A O 1
ATOM 1039 N N . PHE A 1 130 ? 14.429 4.974 2.037 1.00 86.38 130 PHE A N 1
ATOM 1040 C CA . PHE A 1 130 ? 15.712 4.658 1.416 1.00 86.38 130 PHE A CA 1
ATOM 1041 C C . PHE A 1 130 ? 15.653 3.370 0.579 1.00 86.38 130 PHE A C 1
ATOM 1043 O O . PHE A 1 130 ? 16.123 3.353 -0.559 1.00 86.38 130 PHE A O 1
ATOM 1050 N N . GLY A 1 131 ? 15.002 2.319 1.089 1.00 83.25 131 GLY A N 1
ATOM 1051 C CA . GLY A 1 131 ? 14.760 1.080 0.343 1.00 83.25 131 GLY A CA 1
ATOM 1052 C C . GLY A 1 131 ? 13.946 1.295 -0.940 1.00 83.25 131 GLY A C 1
ATOM 1053 O O . GLY A 1 131 ? 14.306 0.757 -1.987 1.00 83.25 131 GLY A O 1
ATOM 1054 N N . ILE A 1 132 ? 12.900 2.130 -0.891 1.00 82.12 132 ILE A N 1
ATOM 1055 C CA . ILE A 1 132 ? 12.087 2.492 -2.066 1.00 82.12 132 ILE A CA 1
ATOM 1056 C C . ILE A 1 132 ? 12.942 3.229 -3.105 1.00 82.12 132 ILE A C 1
ATOM 1058 O O . ILE A 1 132 ? 12.867 2.903 -4.290 1.00 82.12 132 ILE A O 1
ATOM 1062 N N . ILE A 1 133 ? 13.781 4.184 -2.687 1.00 83.38 133 ILE A N 1
ATOM 1063 C CA . ILE A 1 133 ? 14.664 4.940 -3.593 1.00 83.38 133 ILE A CA 1
ATOM 1064 C C . ILE A 1 133 ? 15.659 4.002 -4.285 1.00 83.38 133 ILE A C 1
ATOM 1066 O O . ILE A 1 133 ? 15.783 4.042 -5.510 1.00 83.38 133 ILE A O 1
ATOM 1070 N N . LEU A 1 134 ? 16.321 3.121 -3.528 1.00 84.69 134 LEU A N 1
ATOM 1071 C CA . LEU A 1 134 ? 17.260 2.142 -4.082 1.00 84.69 134 LEU A CA 1
ATOM 1072 C C . LEU A 1 134 ? 16.582 1.189 -5.071 1.00 84.69 134 LEU A C 1
ATOM 1074 O O . LEU A 1 134 ? 17.099 0.965 -6.165 1.00 84.69 134 LEU A O 1
ATOM 1078 N N . ALA A 1 135 ? 15.408 0.661 -4.723 1.00 77.38 135 ALA A N 1
ATOM 1079 C CA . ALA A 1 135 ? 14.651 -0.227 -5.600 1.00 77.38 135 ALA A CA 1
ATOM 1080 C C . ALA A 1 135 ? 14.178 0.483 -6.878 1.00 77.38 135 ALA A C 1
ATOM 1082 O O . ALA A 1 135 ? 14.253 -0.078 -7.972 1.00 77.38 135 ALA A O 1
ATOM 1083 N N . THR A 1 136 ? 13.745 1.740 -6.757 1.00 77.62 136 THR A N 1
ATOM 1084 C CA . THR A 1 136 ? 13.344 2.576 -7.897 1.00 77.62 136 THR A CA 1
ATOM 1085 C C . THR A 1 136 ? 14.533 2.843 -8.822 1.00 77.62 136 THR A C 1
ATOM 1087 O O . THR A 1 136 ? 14.396 2.751 -10.041 1.00 77.62 136 THR A O 1
ATOM 1090 N N . TYR A 1 137 ? 15.717 3.104 -8.260 1.00 80.56 137 TYR A N 1
ATOM 1091 C CA . TYR A 1 137 ? 16.950 3.292 -9.025 1.00 80.56 137 TYR A CA 1
ATOM 1092 C C . TYR A 1 137 ? 17.400 2.008 -9.741 1.00 80.56 137 TYR A C 1
ATOM 1094 O O . TYR A 1 137 ? 17.734 2.035 -10.925 1.00 80.56 137 TYR A O 1
ATOM 1102 N N . ALA A 1 138 ? 17.349 0.857 -9.065 1.00 79.00 138 ALA A N 1
ATOM 1103 C CA . ALA A 1 138 ? 17.647 -0.432 -9.690 1.00 79.00 138 ALA A CA 1
ATOM 1104 C C . ALA A 1 138 ? 16.677 -0.737 -10.850 1.00 79.00 138 ALA A C 1
ATOM 1106 O O . ALA A 1 138 ? 17.088 -1.190 -11.921 1.00 79.00 138 ALA A O 1
ATOM 1107 N N . SER A 1 139 ? 15.391 -0.417 -10.671 1.00 71.19 139 SER A N 1
ATOM 1108 C CA . SER A 1 139 ? 14.382 -0.567 -11.721 1.00 71.19 139 SER A CA 1
ATOM 1109 C C . SER A 1 139 ? 14.630 0.371 -12.907 1.00 71.19 139 SER A C 1
ATOM 1111 O O . SER A 1 139 ? 14.491 -0.064 -14.050 1.00 71.19 139 SER A O 1
ATOM 1113 N N . SER A 1 140 ? 15.031 1.626 -12.686 1.00 70.38 140 SER A N 1
ATOM 1114 C CA . SER A 1 140 ? 15.295 2.567 -13.785 1.00 70.38 140 SER A CA 1
ATOM 1115 C C . SER A 1 140 ? 16.508 2.157 -14.630 1.00 70.38 140 SER A C 1
ATOM 1117 O O . SER A 1 140 ? 16.475 2.286 -15.856 1.00 70.38 140 SER A O 1
ATOM 1119 N N . GLN A 1 141 ? 17.542 1.566 -14.018 1.00 71.56 141 GLN A N 1
ATOM 1120 C CA . GLN A 1 141 ? 18.661 0.974 -14.760 1.00 71.56 141 GLN A CA 1
ATOM 1121 C C . GLN A 1 141 ? 18.227 -0.206 -15.640 1.00 71.56 141 GLN A C 1
ATOM 1123 O O . GLN A 1 141 ? 18.690 -0.320 -16.777 1.00 71.56 141 GLN A O 1
ATOM 1128 N N . SER A 1 142 ? 17.332 -1.072 -15.151 1.00 64.56 142 SER A N 1
ATOM 1129 C CA . SER A 1 142 ? 16.831 -2.207 -15.940 1.00 64.56 142 SER A CA 1
ATOM 1130 C C . SER A 1 142 ? 16.051 -1.762 -17.187 1.00 64.56 142 SER A C 1
ATOM 1132 O O . SER A 1 142 ? 16.258 -2.317 -18.266 1.00 64.56 142 SER A O 1
ATOM 1134 N N . LEU A 1 143 ? 15.263 -0.683 -17.081 1.00 64.69 143 LEU A N 1
ATOM 1135 C CA . LEU A 1 143 ? 14.560 -0.071 -18.216 1.00 64.69 143 LEU A CA 1
ATOM 1136 C C . LEU A 1 143 ? 15.530 0.501 -19.262 1.00 64.69 143 LEU A C 1
ATOM 1138 O O . LEU A 1 143 ? 15.304 0.356 -20.463 1.00 64.69 143 LEU A O 1
ATOM 1142 N N . ASN A 1 144 ? 16.631 1.119 -18.825 1.00 63.12 144 ASN A N 1
ATOM 1143 C CA . ASN A 1 144 ? 17.642 1.658 -19.739 1.00 63.12 144 ASN A CA 1
ATOM 1144 C C . ASN A 1 144 ? 18.389 0.552 -20.507 1.00 63.12 144 ASN A C 1
ATOM 1146 O O . ASN A 1 144 ? 18.598 0.700 -21.708 1.00 63.12 144 ASN A O 1
ATOM 1150 N N . LYS A 1 145 ? 18.704 -0.588 -19.870 1.00 60.56 145 LYS A N 1
ATOM 1151 C CA . LYS A 1 145 ? 19.274 -1.761 -20.568 1.00 60.56 145 LYS A CA 1
ATOM 1152 C C . LYS A 1 145 ? 18.307 -2.362 -21.598 1.00 60.56 145 LYS A C 1
ATOM 1154 O O . LYS A 1 145 ? 18.723 -2.783 -22.675 1.00 60.56 145 LYS A O 1
ATOM 1159 N N . GLN A 1 146 ? 17.009 -2.378 -21.294 1.00 57.06 146 GLN A N 1
ATOM 1160 C CA . GLN A 1 146 ? 15.982 -2.898 -22.202 1.00 57.06 146 GLN A CA 1
ATOM 1161 C C . GLN A 1 146 ? 15.754 -1.974 -23.415 1.00 57.06 146 GLN A C 1
ATOM 1163 O O . GLN A 1 146 ? 15.547 -2.464 -24.527 1.00 57.06 146 GLN A O 1
ATOM 1168 N N . LYS A 1 147 ? 15.892 -0.649 -23.241 1.00 56.66 147 LYS A N 1
ATOM 1169 C CA . LYS A 1 147 ? 15.875 0.338 -24.340 1.00 56.66 147 LYS A CA 1
ATOM 1170 C C . LYS A 1 147 ? 16.989 0.131 -25.371 1.00 56.66 147 LYS A C 1
ATOM 1172 O O . LYS A 1 147 ? 16.743 0.341 -26.556 1.00 56.66 147 LYS A O 1
ATOM 1177 N N . GLU A 1 148 ? 18.186 -0.290 -24.958 1.00 55.84 148 GLU A N 1
ATOM 1178 C CA . GLU A 1 148 ? 19.283 -0.578 -25.898 1.00 55.84 148 GLU A CA 1
ATOM 1179 C C . GLU A 1 148 ? 19.003 -1.818 -26.761 1.00 55.84 148 GLU A C 1
ATOM 1181 O O . GLU A 1 148 ? 19.355 -1.840 -27.936 1.00 55.84 148 GLU A O 1
ATOM 1186 N N . THR A 1 149 ? 18.292 -2.812 -26.217 1.00 53.06 149 THR A N 1
ATOM 1187 C CA . THR A 1 149 ? 17.945 -4.055 -26.932 1.00 53.06 149 THR A CA 1
ATOM 1188 C C . THR A 1 149 ? 16.727 -3.886 -27.857 1.00 53.06 149 THR A C 1
ATOM 1190 O O . THR A 1 149 ? 16.708 -4.422 -28.965 1.00 53.06 149 THR A O 1
ATOM 1193 N N . ASN A 1 150 ? 15.715 -3.109 -27.449 1.00 49.88 150 ASN A N 1
ATOM 1194 C CA . ASN 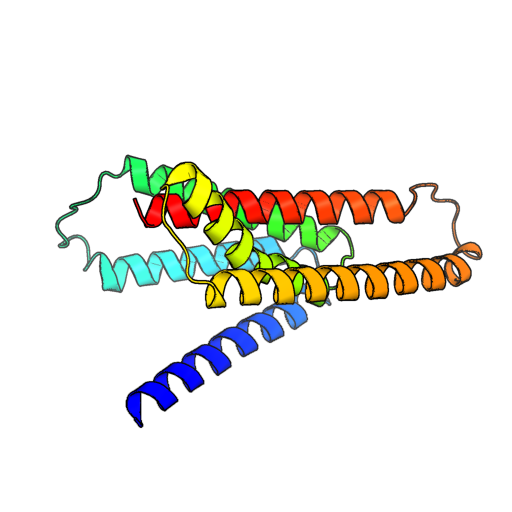A 1 150 ? 14.463 -2.935 -28.207 1.00 49.88 150 ASN A CA 1
ATOM 1195 C C . ASN A 1 150 ? 14.525 -1.901 -29.343 1.00 49.88 150 ASN A C 1
ATOM 1197 O O . ASN A 1 150 ? 13.637 -1.884 -30.196 1.00 49.88 150 ASN A O 1
ATOM 1201 N N . LYS A 1 151 ? 15.590 -1.091 -29.430 1.00 50.19 151 LYS A N 1
ATOM 1202 C CA . LYS A 1 151 ? 15.809 -0.138 -30.538 1.00 50.19 151 LYS A CA 1
ATOM 1203 C C . LYS A 1 151 ? 15.87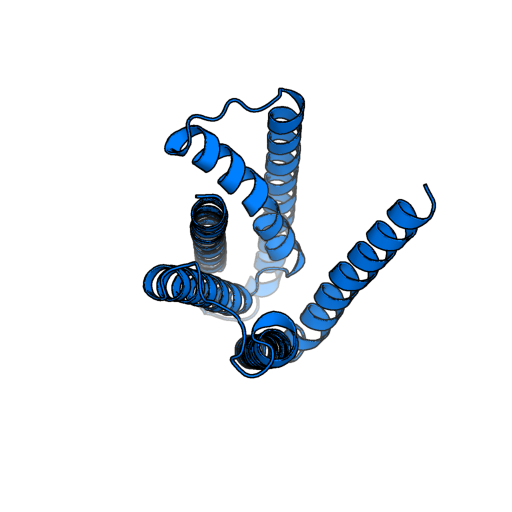8 -0.802 -31.928 1.00 50.19 151 LYS A C 1
ATOM 1205 O O . LYS A 1 151 ? 15.831 -0.105 -32.934 1.00 50.19 151 LYS A O 1
ATOM 1210 N N . ILE A 1 152 ? 15.978 -2.133 -31.985 1.00 53.53 152 ILE A N 1
ATOM 1211 C CA . ILE A 1 152 ? 16.117 -2.932 -33.209 1.00 53.53 152 ILE A CA 1
ATOM 1212 C C . ILE A 1 152 ? 14.752 -3.339 -33.818 1.00 53.53 152 ILE A C 1
ATOM 1214 O O . ILE A 1 152 ? 14.733 -3.767 -34.970 1.00 53.53 152 ILE A O 1
ATOM 1218 N N . ARG A 1 153 ? 13.603 -3.226 -33.114 1.00 51.09 153 ARG A N 1
ATOM 1219 C CA . ARG A 1 153 ? 12.380 -3.955 -33.540 1.00 51.09 153 ARG A CA 1
ATOM 1220 C C . ARG A 1 153 ? 11.038 -3.236 -33.735 1.00 51.09 153 ARG A C 1
ATOM 1222 O O . ARG A 1 153 ? 10.189 -3.868 -34.356 1.00 51.09 153 ARG A O 1
ATOM 1229 N N . SER A 1 154 ? 10.798 -1.982 -33.345 1.00 42.62 154 SER A N 1
ATOM 1230 C CA . SER A 1 154 ? 9.487 -1.366 -33.668 1.00 42.62 154 SER A CA 1
ATOM 1231 C C . SER A 1 154 ? 9.403 0.150 -33.473 1.00 42.62 154 SER A C 1
ATOM 1233 O O . SER A 1 154 ? 9.752 0.673 -32.417 1.00 42.62 154 SER A O 1
ATOM 1235 N N . ASN A 1 155 ? 8.853 0.828 -34.488 1.00 43.66 155 ASN A N 1
ATOM 1236 C CA . ASN A 1 155 ? 8.385 2.218 -34.475 1.00 43.66 155 ASN A CA 1
ATOM 1237 C C . ASN A 1 155 ? 7.100 2.366 -33.631 1.00 43.66 155 ASN A C 1
ATOM 1239 O O . ASN A 1 155 ? 6.028 2.589 -34.183 1.00 43.66 155 ASN A O 1
ATOM 1243 N N . GLU A 1 156 ? 7.185 2.272 -32.303 1.00 44.50 156 GLU A N 1
ATOM 1244 C CA . GLU A 1 156 ? 6.130 2.798 -31.424 1.00 44.50 156 GLU A CA 1
ATOM 1245 C C . GLU A 1 156 ? 6.720 3.852 -30.484 1.00 44.50 156 GLU A C 1
ATOM 1247 O O . GLU A 1 156 ? 7.494 3.568 -29.572 1.00 44.50 156 GLU A O 1
ATOM 1252 N N . MET A 1 157 ? 6.382 5.109 -30.776 1.00 44.91 157 MET A N 1
ATOM 1253 C CA . MET A 1 157 ? 6.864 6.328 -30.123 1.00 44.91 157 MET A CA 1
ATOM 1254 C C . MET A 1 157 ? 6.023 6.668 -28.882 1.00 44.91 157 MET A C 1
ATOM 1256 O O . MET A 1 157 ? 5.575 7.793 -28.713 1.00 44.91 157 MET A O 1
ATOM 1260 N N . GLU A 1 158 ? 5.808 5.705 -27.991 1.00 49.38 158 GLU A N 1
ATOM 1261 C CA . GLU A 1 158 ? 5.387 6.015 -26.623 1.00 49.38 158 GLU A CA 1
ATOM 1262 C C . GLU A 1 158 ? 6.602 5.780 -25.722 1.00 49.38 158 GLU A C 1
ATOM 1264 O O . GLU A 1 158 ? 7.041 4.637 -25.583 1.00 49.38 158 GLU A O 1
ATOM 1269 N N . PRO A 1 159 ? 7.220 6.823 -25.142 1.00 57.22 159 PRO A N 1
ATOM 1270 C CA . PRO A 1 159 ? 8.389 6.631 -24.298 1.00 57.22 159 PRO A CA 1
ATOM 1271 C C . PRO A 1 159 ? 8.000 5.776 -23.087 1.00 57.22 159 PRO A C 1
ATOM 1273 O O . PRO A 1 159 ? 7.319 6.261 -22.190 1.00 57.22 159 PRO A O 1
ATOM 1276 N N . ASP A 1 160 ? 8.491 4.533 -23.017 1.00 67.81 160 ASP A N 1
ATOM 1277 C CA . ASP A 1 160 ? 8.297 3.588 -21.895 1.00 67.81 160 ASP A CA 1
ATOM 1278 C C . ASP A 1 160 ? 8.483 4.229 -20.503 1.00 67.81 160 ASP A C 1
ATOM 1280 O O . ASP A 1 160 ? 7.889 3.814 -19.510 1.00 67.81 160 ASP A O 1
ATOM 1284 N N . PHE A 1 161 ? 9.278 5.301 -20.437 1.00 70.75 161 PHE A N 1
ATOM 1285 C CA . PHE A 1 161 ? 9.475 6.123 -19.249 1.00 70.75 161 PHE A CA 1
ATOM 1286 C C . PHE A 1 161 ? 8.205 6.849 -18.766 1.00 70.75 161 PHE A C 1
ATOM 1288 O O . PHE A 1 161 ? 7.967 6.899 -17.563 1.00 70.75 161 PHE A O 1
ATOM 1295 N N . PHE A 1 162 ? 7.379 7.391 -19.667 1.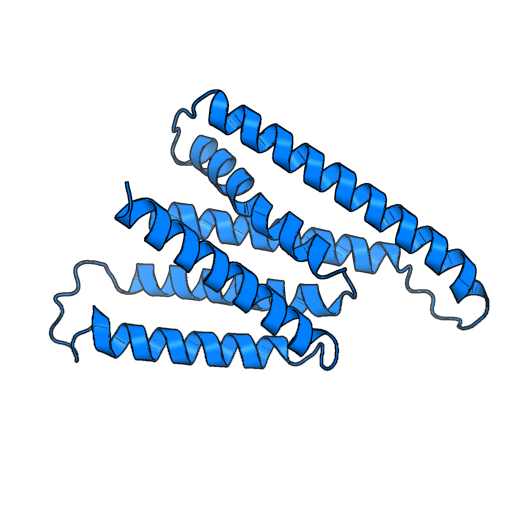00 73.88 162 PHE A N 1
ATOM 1296 C CA . PHE A 1 162 ? 6.125 8.057 -19.298 1.00 73.88 162 PHE A CA 1
ATOM 1297 C C . PHE A 1 162 ? 5.100 7.054 -18.763 1.00 73.88 162 PHE A C 1
ATOM 1299 O O . PHE A 1 162 ? 4.491 7.319 -17.730 1.00 73.88 162 PHE A O 1
ATOM 1306 N N . LYS A 1 163 ? 4.968 5.871 -19.383 1.00 72.31 163 LYS A N 1
ATOM 1307 C CA . LYS A 1 163 ? 4.113 4.783 -18.867 1.00 72.31 163 LYS A CA 1
ATOM 1308 C C . LYS A 1 163 ? 4.561 4.327 -17.473 1.00 72.31 163 LYS A C 1
ATOM 1310 O O . LYS A 1 163 ? 3.729 4.164 -16.582 1.00 72.31 163 LYS A O 1
ATOM 1315 N N . TRP A 1 164 ? 5.871 4.199 -17.259 1.00 73.56 164 TRP A N 1
ATOM 1316 C CA . TRP A 1 164 ? 6.449 3.875 -15.952 1.00 73.56 164 TRP A CA 1
ATOM 1317 C C . TRP A 1 164 ? 6.191 4.965 -14.899 1.00 73.56 164 TRP A C 1
ATOM 1319 O O . TRP A 1 164 ? 5.758 4.658 -13.787 1.00 73.56 164 TRP A O 1
ATOM 1329 N N . LEU A 1 165 ? 6.381 6.242 -15.252 1.00 79.25 165 LEU A N 1
ATOM 1330 C CA . LEU A 1 165 ? 6.128 7.376 -14.359 1.00 79.25 165 LEU A CA 1
ATOM 1331 C C . LEU A 1 165 ? 4.645 7.481 -13.975 1.00 79.25 165 LEU A C 1
ATOM 1333 O O . LEU A 1 165 ? 4.324 7.703 -12.808 1.00 79.25 165 LEU A O 1
ATOM 1337 N N . ILE A 1 166 ? 3.746 7.269 -14.938 1.00 81.62 166 ILE A N 1
ATOM 1338 C CA . ILE A 1 166 ? 2.296 7.221 -14.717 1.00 81.62 166 ILE A CA 1
ATOM 1339 C C . ILE A 1 166 ? 1.942 6.094 -13.741 1.00 81.62 166 ILE A C 1
ATOM 1341 O O . ILE A 1 166 ? 1.189 6.318 -12.792 1.00 81.62 166 ILE A O 1
ATOM 1345 N N . GLY A 1 167 ? 2.524 4.904 -13.914 1.00 78.25 167 GLY A N 1
ATOM 1346 C CA . GLY A 1 167 ? 2.312 3.784 -13.000 1.00 78.25 167 GLY A CA 1
ATOM 1347 C C . GLY A 1 167 ? 2.808 4.064 -11.574 1.00 78.25 167 GLY A C 1
ATOM 1348 O O . GLY A 1 167 ? 2.085 3.784 -10.618 1.00 78.25 167 GLY A O 1
ATOM 1349 N N . ILE A 1 168 ? 3.970 4.708 -11.405 1.00 79.75 168 ILE A N 1
ATOM 1350 C CA . ILE A 1 168 ? 4.437 5.175 -10.085 1.00 79.75 168 ILE A CA 1
ATOM 1351 C C . ILE A 1 168 ? 3.469 6.202 -9.487 1.00 79.75 168 ILE A C 1
ATOM 1353 O O . ILE A 1 168 ? 3.123 6.104 -8.310 1.00 79.75 168 ILE A O 1
ATOM 1357 N N . GLY A 1 169 ? 2.996 7.162 -10.286 1.00 83.06 169 GLY A N 1
ATOM 1358 C CA . GLY A 1 169 ? 2.016 8.158 -9.848 1.00 83.06 169 GLY A CA 1
ATOM 1359 C C . GLY A 1 169 ? 0.724 7.519 -9.333 1.00 83.06 169 GLY A C 1
ATOM 1360 O O . GLY A 1 169 ? 0.242 7.877 -8.256 1.00 83.06 169 GLY A O 1
ATOM 1361 N N . MET A 1 170 ? 0.205 6.512 -10.044 1.00 83.56 170 MET A N 1
ATOM 1362 C CA . MET A 1 170 ? -0.958 5.736 -9.599 1.00 83.56 170 MET A CA 1
ATOM 1363 C C . MET A 1 170 ? -0.700 4.981 -8.297 1.00 83.56 170 MET A C 1
ATOM 1365 O O . MET A 1 170 ? -1.576 4.965 -7.433 1.00 83.56 170 MET A O 1
ATOM 1369 N N . LEU A 1 171 ? 0.488 4.396 -8.118 1.00 82.62 171 LEU A N 1
ATOM 1370 C CA . LEU A 1 171 ? 0.848 3.726 -6.867 1.00 82.62 171 LEU A CA 1
ATOM 1371 C C . LEU A 1 171 ? 0.886 4.710 -5.700 1.00 82.62 171 LEU A C 1
ATOM 1373 O O . LEU A 1 171 ? 0.274 4.444 -4.673 1.00 82.62 171 LEU A O 1
ATOM 1377 N N . ILE A 1 172 ? 1.525 5.870 -5.858 1.00 84.44 172 ILE A N 1
ATOM 1378 C CA . ILE A 1 172 ? 1.563 6.911 -4.818 1.00 84.44 172 ILE A CA 1
ATOM 1379 C C . ILE A 1 172 ? 0.145 7.359 -4.448 1.00 84.44 172 ILE A C 1
ATOM 1381 O O . ILE A 1 172 ? -0.185 7.468 -3.265 1.00 84.44 172 ILE A O 1
ATOM 1385 N N . PHE A 1 173 ? -0.718 7.564 -5.442 1.00 86.69 173 PHE A N 1
ATOM 1386 C CA . PHE A 1 173 ? -2.110 7.921 -5.197 1.00 86.69 173 PHE A CA 1
ATOM 1387 C C . PHE A 1 173 ? -2.872 6.807 -4.459 1.00 86.69 173 PHE A C 1
ATOM 1389 O O . PHE A 1 173 ? -3.530 7.076 -3.452 1.00 86.69 173 PHE A O 1
ATOM 1396 N N . ALA A 1 174 ? -2.724 5.547 -4.880 1.00 86.25 174 ALA A N 1
ATOM 1397 C CA . ALA A 1 174 ? -3.320 4.399 -4.196 1.00 86.25 174 ALA A CA 1
ATOM 1398 C C . ALA A 1 174 ? -2.844 4.280 -2.739 1.00 86.25 174 ALA A C 1
ATOM 1400 O O . ALA A 1 174 ? -3.640 3.956 -1.856 1.00 86.25 174 ALA A O 1
ATOM 1401 N N . LEU A 1 175 ? -1.571 4.584 -2.464 1.00 85.75 175 LEU A N 1
ATOM 1402 C CA . LEU A 1 175 ? -1.014 4.594 -1.110 1.00 85.75 175 LEU A CA 1
ATOM 1403 C C . LEU A 1 175 ? -1.642 5.668 -0.231 1.00 85.75 175 LEU A C 1
ATOM 1405 O O . LEU A 1 175 ? -1.968 5.384 0.920 1.00 85.75 175 LEU A O 1
ATOM 1409 N N . LEU A 1 176 ? -1.843 6.875 -0.764 1.00 86.38 176 LEU A N 1
ATOM 1410 C CA . LEU A 1 176 ? -2.493 7.960 -0.031 1.00 86.38 176 LEU A CA 1
ATOM 1411 C C . LEU A 1 176 ? -3.942 7.612 0.312 1.00 86.38 176 LEU A C 1
ATOM 1413 O O . LEU A 1 176 ? -4.345 7.767 1.462 1.00 86.38 176 LEU A O 1
ATOM 1417 N N . VAL A 1 177 ? -4.709 7.075 -0.642 1.00 86.38 177 VAL A N 1
ATOM 1418 C CA . VAL A 1 177 ? -6.088 6.628 -0.377 1.00 86.38 177 VAL A CA 1
ATOM 1419 C C . VAL A 1 177 ? -6.103 5.468 0.624 1.00 86.38 177 VAL A C 1
ATOM 1421 O O . VAL A 1 177 ? -6.922 5.454 1.542 1.00 86.38 177 VAL A O 1
ATOM 1424 N N . SER A 1 178 ? -5.161 4.525 0.515 1.00 86.19 178 SER A N 1
ATOM 1425 C CA . SER A 1 178 ? -5.023 3.430 1.479 1.00 86.19 178 SER A CA 1
ATOM 1426 C C . SER A 1 178 ? -4.684 3.923 2.885 1.00 86.19 178 SER A C 1
ATOM 1428 O O . SER A 1 178 ? -5.138 3.325 3.859 1.00 86.19 178 SER A O 1
ATOM 1430 N N . ALA A 1 179 ? -3.905 4.997 3.004 1.00 86.50 179 ALA A N 1
ATOM 1431 C CA . ALA A 1 179 ? -3.595 5.602 4.290 1.00 86.50 179 ALA A CA 1
ATOM 1432 C C . ALA A 1 179 ? -4.797 6.362 4.876 1.00 86.50 179 ALA A C 1
ATOM 1434 O O . ALA A 1 179 ? -5.128 6.235 6.052 1.00 86.50 179 ALA A O 1
ATOM 1435 N N . LEU A 1 180 ? -5.527 7.097 4.035 1.00 85.94 180 LEU A N 1
ATOM 1436 C CA . LEU A 1 180 ? -6.767 7.758 4.444 1.00 85.94 180 LEU A CA 1
ATOM 1437 C C . LEU A 1 180 ? -7.799 6.759 4.976 1.00 85.94 180 LEU A C 1
ATOM 1439 O O . LEU A 1 180 ? -8.431 7.035 5.993 1.00 85.94 180 LEU A O 1
ATOM 1443 N N . MET A 1 181 ? -7.926 5.585 4.346 1.00 85.75 181 MET A N 1
ATOM 1444 C CA . MET A 1 181 ? -8.759 4.501 4.875 1.00 85.75 181 MET A CA 1
ATOM 1445 C C . MET A 1 181 ? -8.327 4.052 6.266 1.00 85.75 181 MET A C 1
ATOM 1447 O O . MET A 1 181 ? -9.182 3.902 7.133 1.00 85.75 181 MET A O 1
ATOM 1451 N N . GLY A 1 182 ? -7.025 3.846 6.486 1.00 83.81 182 GLY A N 1
ATOM 1452 C CA . GLY A 1 182 ? -6.502 3.428 7.788 1.00 83.81 182 GLY A CA 1
ATOM 1453 C C . GLY A 1 182 ? -6.845 4.433 8.888 1.00 83.81 182 GLY A C 1
ATOM 1454 O O . GLY A 1 182 ? -7.332 4.055 9.948 1.00 83.81 182 GLY A O 1
ATOM 1455 N N . ILE A 1 183 ? -6.693 5.725 8.599 1.00 84.19 183 ILE A N 1
ATOM 1456 C CA . ILE A 1 183 ? -7.045 6.803 9.533 1.00 84.19 183 ILE A CA 1
ATOM 1457 C C . ILE A 1 183 ? -8.558 6.880 9.763 1.00 84.19 183 ILE A C 1
ATOM 1459 O O . ILE A 1 183 ? -9.000 7.129 10.882 1.00 84.19 183 ILE A O 1
ATOM 1463 N N . TYR A 1 184 ? -9.363 6.657 8.723 1.00 83.69 184 TYR A N 1
ATOM 1464 C CA . TYR A 1 184 ? -10.820 6.630 8.845 1.00 83.69 184 TYR A CA 1
ATOM 1465 C C . TYR A 1 184 ? -11.318 5.439 9.674 1.00 83.69 184 TYR A C 1
ATOM 1467 O O . TYR A 1 184 ? -12.333 5.559 10.343 1.00 83.69 184 TYR A O 1
ATOM 1475 N N . GLN A 1 185 ? -10.612 4.305 9.649 1.00 82.00 185 GLN A N 1
ATOM 1476 C CA . GLN A 1 185 ? -10.898 3.157 10.518 1.00 82.00 185 GLN A CA 1
ATOM 1477 C C . GLN A 1 185 ? -10.478 3.391 11.973 1.00 82.00 185 GLN A C 1
ATOM 1479 O O . GLN A 1 185 ? -11.049 2.784 12.875 1.00 82.00 185 GLN A O 1
ATOM 1484 N N . GLU A 1 186 ? -9.458 4.222 12.200 1.00 79.81 186 GLU A N 1
ATOM 1485 C CA . GLU A 1 186 ? -8.961 4.551 13.539 1.00 79.81 186 GLU A CA 1
ATOM 1486 C C . GLU A 1 186 ? -9.839 5.587 14.265 1.00 79.81 186 GLU A C 1
ATOM 1488 O O . GLU A 1 186 ? -9.853 5.619 15.496 1.00 79.81 186 GLU A O 1
ATOM 1493 N N . LYS A 1 187 ? -10.540 6.443 13.513 1.00 69.56 187 LYS A N 1
ATOM 1494 C CA . LYS A 1 187 ? -11.389 7.524 14.027 1.00 69.56 187 LYS A CA 1
ATOM 1495 C C . LYS A 1 187 ? -12.812 7.059 14.335 1.00 69.56 187 LYS A C 1
ATOM 1497 O O . LYS A 1 187 ? -13.328 7.507 15.383 1.00 69.56 187 LYS A O 1
#

Radius of gyration: 19.82 Å; chains: 1; bounding box: 48×36×59 Å